Protein AF-A0A3M2J3Z8-F1 (afdb_monomer)

Radius of gyration: 23.25 Å; Cα contacts (8 Å, |Δi|>4): 148; chains: 1; bounding box: 52×41×68 Å

Nearest PDB structures (foldseek):
  6pyu-assembly1_B  TM=7.475E-01  e=5.416E+00  Homo sapiens
  7ubt-assembly1_A  TM=2.608E-01  e=1.513E+00  Homo sapiens
  7uc6-assembly1_A  TM=2.628E-01  e=2.667E+00  Homo sapiens
  7p3r-assembly1_D  TM=2.957E-01  e=8.686E+00  Vibrio cholerae O1 biovar El Tor str. N16961
  8i21-assembly1_A  TM=2.574E-01  e=8.686E+00  Saccharomyces cerevisiae S288C

Structure (mmCIF, N/CA/C/O backbone):
data_AF-A0A3M2J3Z8-F1
#
_entry.id   AF-A0A3M2J3Z8-F1
#
loop_
_atom_site.group_PDB
_atom_site.id
_atom_site.type_symbol
_atom_site.label_atom_id
_atom_site.label_alt_id
_atom_site.label_comp_id
_atom_site.label_asym_id
_atom_site.label_entity_id
_atom_site.label_seq_id
_atom_site.pdbx_PDB_ins_code
_atom_site.Cartn_x
_atom_site.Cartn_y
_atom_site.Cartn_z
_atom_site.occupancy
_atom_site.B_iso_or_equiv
_atom_site.auth_seq_id
_atom_site.auth_comp_id
_atom_site.auth_asym_id
_atom_site.auth_atom_id
_atom_site.pdbx_PDB_model_num
ATOM 1 N N . MET A 1 1 ? 23.440 8.192 -36.287 1.00 61.41 1 MET A N 1
ATOM 2 C CA . MET A 1 1 ? 22.754 9.450 -35.915 1.00 61.41 1 MET A CA 1
ATOM 3 C C . MET A 1 1 ? 21.309 9.279 -35.417 1.00 61.41 1 MET A C 1
ATOM 5 O O . MET A 1 1 ? 21.062 9.619 -34.271 1.00 61.41 1 MET A O 1
ATOM 9 N N . LYS A 1 2 ? 20.330 8.758 -36.190 1.00 82.19 2 LYS A N 1
ATOM 10 C CA . LYS A 1 2 ? 18.936 8.600 -35.682 1.00 82.19 2 LYS A CA 1
ATOM 11 C C . LYS A 1 2 ? 18.796 7.514 -34.598 1.00 82.19 2 LYS A C 1
ATOM 13 O O . LYS A 1 2 ? 18.102 7.736 -33.611 1.00 82.19 2 LYS A O 1
ATOM 18 N N . ALA A 1 3 ? 19.473 6.376 -34.774 1.00 81.38 3 ALA A N 1
ATOM 19 C CA . ALA A 1 3 ? 19.481 5.277 -33.802 1.00 81.38 3 ALA A CA 1
ATOM 20 C C . ALA A 1 3 ? 20.158 5.681 -32.482 1.00 81.38 3 ALA A C 1
ATOM 22 O O . ALA A 1 3 ? 19.573 5.506 -31.423 1.00 81.38 3 ALA A O 1
ATOM 23 N N . GLU A 1 4 ? 21.325 6.331 -32.552 1.00 84.25 4 GLU A N 1
ATOM 24 C CA . GLU A 1 4 ? 22.047 6.842 -31.374 1.00 84.25 4 GLU A CA 1
ATOM 25 C C . GLU A 1 4 ? 21.196 7.821 -30.561 1.00 84.25 4 GLU A C 1
ATOM 27 O O . GLU A 1 4 ? 21.055 7.650 -29.357 1.00 84.25 4 GLU A O 1
ATOM 32 N N . LYS A 1 5 ? 20.539 8.783 -31.224 1.00 90.12 5 LYS A N 1
ATOM 33 C CA . LYS A 1 5 ? 19.638 9.728 -30.551 1.00 90.12 5 LYS A CA 1
ATOM 34 C C . LYS A 1 5 ? 18.417 9.039 -29.929 1.00 90.12 5 LYS A C 1
ATOM 36 O O . LYS A 1 5 ? 17.931 9.457 -28.887 1.00 90.12 5 LYS A O 1
ATOM 41 N N . THR A 1 6 ? 17.907 7.986 -30.565 1.00 88.62 6 THR A N 1
ATOM 42 C CA . THR A 1 6 ? 16.786 7.201 -30.021 1.00 88.62 6 THR A CA 1
ATOM 43 C C . THR A 1 6 ? 17.230 6.402 -28.795 1.00 88.62 6 THR A C 1
ATOM 45 O O . THR A 1 6 ? 16.521 6.385 -27.795 1.00 88.62 6 THR A O 1
ATOM 48 N N . ALA A 1 7 ? 18.415 5.790 -28.844 1.00 86.94 7 ALA A N 1
ATOM 49 C CA . ALA A 1 7 ? 19.005 5.084 -27.712 1.00 86.94 7 ALA A CA 1
ATOM 50 C C . ALA A 1 7 ? 19.297 6.032 -26.537 1.00 86.94 7 ALA A C 1
ATOM 52 O O . ALA A 1 7 ? 19.037 5.675 -25.393 1.00 86.94 7 ALA A O 1
ATOM 53 N N . GLU A 1 8 ? 19.764 7.251 -26.814 1.00 90.12 8 GLU A N 1
ATOM 54 C CA . GLU A 1 8 ? 19.976 8.294 -25.806 1.00 90.12 8 GLU A CA 1
ATOM 55 C C . GLU A 1 8 ? 18.667 8.682 -25.100 1.00 90.12 8 GLU A C 1
ATOM 57 O O . GLU A 1 8 ? 18.607 8.646 -23.872 1.00 90.12 8 GLU A O 1
ATOM 62 N N . LEU A 1 9 ? 17.596 8.949 -25.858 1.00 92.31 9 LEU A N 1
ATOM 63 C CA . LEU A 1 9 ? 16.274 9.260 -25.296 1.00 92.31 9 LEU A CA 1
ATOM 64 C C . LEU A 1 9 ? 15.687 8.090 -24.493 1.00 92.31 9 LEU A C 1
ATOM 66 O O . LEU A 1 9 ? 15.102 8.297 -23.433 1.00 92.31 9 LEU A O 1
ATOM 70 N N . LEU A 1 10 ? 15.848 6.852 -24.974 1.00 90.25 10 LEU A N 1
ATOM 71 C CA . LEU A 1 10 ? 15.419 5.657 -24.242 1.00 90.25 10 LEU A CA 1
ATOM 72 C C . LEU A 1 10 ? 16.211 5.474 -22.943 1.00 90.25 10 LEU A C 1
ATOM 74 O O . LEU A 1 10 ? 15.637 5.059 -21.940 1.00 90.25 10 LEU A O 1
ATOM 78 N N . LEU A 1 11 ? 17.506 5.796 -22.942 1.00 90.69 11 LEU A N 1
ATOM 79 C CA . LEU A 1 11 ? 18.353 5.718 -21.755 1.00 90.69 11 LEU A CA 1
ATOM 80 C C . LEU A 1 11 ? 17.975 6.779 -20.716 1.00 90.69 11 LEU A C 1
ATOM 82 O O . LEU A 1 11 ? 17.968 6.490 -19.520 1.00 90.69 11 LEU A O 1
ATOM 86 N N . GLU A 1 12 ? 17.676 8.002 -21.149 1.00 92.31 12 GLU A N 1
ATOM 87 C CA . GLU A 1 12 ? 17.169 9.062 -20.274 1.00 92.31 12 GLU A CA 1
ATOM 88 C C . GLU A 1 12 ? 15.825 8.654 -19.658 1.00 92.31 12 GLU A C 1
ATOM 90 O O . GLU A 1 12 ? 15.677 8.631 -18.435 1.00 92.31 12 GLU A O 1
ATOM 95 N N . HIS A 1 13 ? 14.897 8.180 -20.490 1.00 92.31 13 HIS A N 1
ATOM 96 C CA . HIS A 1 13 ? 13.593 7.701 -20.042 1.00 92.31 13 HIS A CA 1
ATOM 97 C C . HIS A 1 13 ? 13.679 6.483 -19.107 1.00 92.31 13 HIS A C 1
ATOM 99 O O . HIS A 1 13 ? 12.919 6.384 -18.141 1.00 92.31 13 HIS A O 1
ATOM 105 N N . HIS A 1 14 ? 14.623 5.563 -19.345 1.00 91.44 14 HIS A N 1
ATOM 106 C CA . HIS A 1 14 ? 14.917 4.438 -18.445 1.00 91.44 14 HIS A CA 1
ATOM 107 C C . HIS A 1 14 ? 15.328 4.936 -17.058 1.00 91.44 14 HIS A C 1
ATOM 109 O O . HIS A 1 14 ? 14.742 4.513 -16.058 1.00 91.44 14 HIS A O 1
ATOM 115 N N . LYS A 1 15 ? 16.272 5.885 -16.991 1.00 91.31 15 LYS A N 1
ATOM 116 C CA . LYS A 1 15 ? 16.747 6.469 -15.727 1.00 91.31 15 LYS A CA 1
ATOM 117 C C . LYS A 1 15 ? 15.618 7.157 -14.965 1.00 91.31 15 LYS A C 1
ATOM 119 O O . LYS A 1 15 ? 15.472 6.919 -13.763 1.00 91.31 15 LYS A O 1
ATOM 124 N N . ASP A 1 16 ? 14.804 7.953 -15.649 1.00 93.88 16 ASP A N 1
ATOM 125 C CA . ASP A 1 16 ? 13.672 8.657 -15.040 1.00 93.88 16 ASP A CA 1
ATOM 126 C C . ASP A 1 16 ? 12.614 7.676 -14.524 1.00 93.88 16 ASP A C 1
ATOM 128 O O . ASP A 1 16 ? 12.154 7.768 -13.380 1.00 93.88 16 ASP A O 1
ATOM 132 N N . THR A 1 17 ? 12.287 6.665 -15.331 1.00 91.81 17 THR A N 1
ATOM 133 C CA . THR A 1 17 ? 11.356 5.596 -14.951 1.00 91.81 17 THR A CA 1
ATOM 134 C C . THR A 1 17 ? 11.871 4.835 -13.728 1.00 91.81 17 THR A C 1
ATOM 136 O O . THR A 1 17 ? 11.112 4.588 -12.786 1.00 91.81 17 THR A O 1
ATOM 139 N N . TYR A 1 18 ? 13.165 4.513 -13.684 1.00 90.62 18 TYR A N 1
ATOM 140 C CA . TYR A 1 18 ? 13.792 3.850 -12.543 1.00 90.62 18 TYR A CA 1
ATOM 141 C C . TYR A 1 18 ? 13.729 4.700 -11.267 1.00 90.62 18 TYR A C 1
ATOM 143 O O . TYR A 1 18 ? 13.368 4.196 -10.198 1.00 90.62 18 TYR A O 1
ATOM 151 N N . GLN A 1 19 ? 14.009 6.003 -11.354 1.00 92.75 19 GLN A N 1
ATOM 152 C CA . GLN A 1 19 ? 13.875 6.912 -10.211 1.00 92.75 19 GLN A CA 1
ATOM 153 C C . GLN A 1 19 ? 12.431 6.975 -9.700 1.00 92.75 19 GLN A C 1
ATOM 155 O O . GLN A 1 19 ? 12.200 6.948 -8.484 1.00 92.75 19 GLN A O 1
ATOM 160 N N . HIS A 1 20 ? 11.455 6.985 -10.609 1.00 92.44 20 HIS A N 1
ATOM 161 C CA . HIS A 1 20 ? 10.041 6.951 -10.257 1.00 92.44 20 HIS A CA 1
ATOM 162 C C . HIS A 1 20 ? 9.668 5.646 -9.532 1.00 92.44 20 HIS A C 1
ATOM 164 O O . HIS A 1 20 ? 9.012 5.680 -8.487 1.00 92.44 20 HIS A O 1
ATOM 170 N N . ILE A 1 21 ? 10.150 4.493 -10.010 1.00 91.25 21 ILE A N 1
ATOM 171 C CA . ILE A 1 21 ? 9.980 3.195 -9.334 1.00 91.25 21 ILE A CA 1
ATOM 172 C C . ILE A 1 21 ? 10.564 3.241 -7.922 1.00 91.25 21 ILE A C 1
ATOM 174 O O . ILE A 1 21 ? 9.885 2.871 -6.960 1.00 91.25 21 ILE A O 1
ATOM 178 N N . LEU A 1 22 ? 11.799 3.728 -7.779 1.00 92.06 22 LEU A N 1
ATOM 179 C CA . LEU A 1 22 ? 12.500 3.791 -6.500 1.00 92.06 22 LEU A CA 1
ATOM 180 C C . LEU A 1 22 ? 11.754 4.658 -5.479 1.00 92.06 22 LEU A C 1
ATOM 182 O O . LEU A 1 22 ? 11.676 4.300 -4.299 1.00 92.06 22 LEU A O 1
ATOM 186 N N . TYR A 1 23 ? 11.172 5.773 -5.925 1.00 93.56 23 TYR A N 1
ATOM 187 C CA . TYR A 1 23 ? 10.323 6.621 -5.096 1.00 93.56 23 TYR A CA 1
ATOM 188 C C . TYR A 1 23 ? 9.122 5.837 -4.548 1.00 93.56 23 TYR A C 1
ATOM 190 O O . TYR A 1 23 ? 8.972 5.714 -3.327 1.00 93.56 23 TYR A O 1
ATOM 198 N N . HIS A 1 24 ? 8.304 5.231 -5.418 1.00 92.19 24 HIS A N 1
ATOM 199 C CA . HIS A 1 24 ? 7.109 4.493 -4.981 1.00 92.19 24 HIS A CA 1
A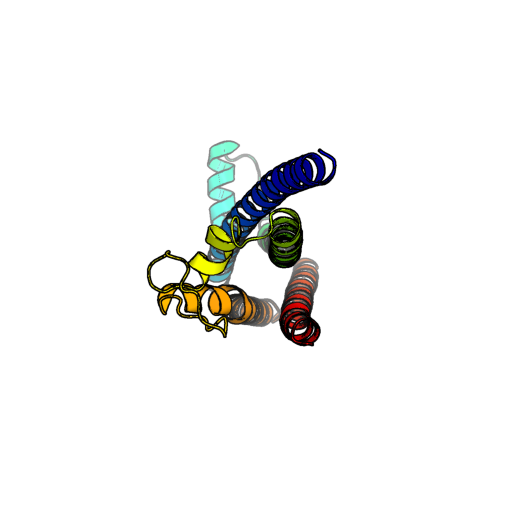TOM 200 C C . HIS A 1 24 ? 7.454 3.250 -4.160 1.00 92.19 24 HIS A C 1
ATOM 202 O O . HIS A 1 24 ? 6.723 2.917 -3.228 1.00 92.19 24 HIS A O 1
ATOM 208 N N . TRP A 1 25 ? 8.591 2.607 -4.431 1.00 91.38 25 TRP A N 1
ATOM 209 C CA . TRP A 1 25 ? 9.095 1.480 -3.648 1.00 91.38 25 TRP A CA 1
ATOM 210 C C . TRP A 1 25 ? 9.414 1.880 -2.201 1.00 91.38 25 TRP A C 1
ATOM 212 O O . TRP A 1 25 ? 8.978 1.212 -1.259 1.00 91.38 25 TRP A O 1
ATOM 222 N N . ARG A 1 26 ? 10.103 3.013 -1.992 1.00 94.12 26 ARG A N 1
ATOM 223 C CA . ARG A 1 26 ? 10.387 3.536 -0.643 1.00 94.12 26 ARG A CA 1
ATOM 224 C C . ARG A 1 26 ? 9.105 3.912 0.095 1.00 94.12 26 ARG A C 1
ATOM 226 O O . ARG A 1 26 ? 8.974 3.589 1.276 1.00 94.12 26 ARG A O 1
ATOM 233 N N . LEU A 1 27 ? 8.158 4.567 -0.583 1.00 94.19 27 LEU A N 1
ATOM 234 C CA . LEU A 1 27 ? 6.869 4.923 0.017 1.00 94.19 27 LEU A CA 1
ATOM 235 C C . LEU A 1 27 ? 6.071 3.680 0.411 1.00 94.19 27 LEU A C 1
ATOM 237 O O . LEU A 1 27 ? 5.583 3.614 1.535 1.00 94.19 27 LEU A O 1
ATOM 241 N N . ARG A 1 28 ? 5.993 2.672 -0.464 1.00 94.19 28 ARG A N 1
ATOM 242 C CA . ARG A 1 28 ? 5.344 1.389 -0.170 1.00 94.19 28 ARG A CA 1
ATOM 243 C C . ARG A 1 28 ? 5.922 0.745 1.091 1.00 94.19 28 ARG A C 1
ATOM 245 O O . ARG A 1 28 ? 5.161 0.304 1.944 1.00 94.19 28 ARG A O 1
ATOM 252 N N . ASN A 1 29 ? 7.248 0.715 1.232 1.00 93.62 29 ASN A N 1
ATOM 253 C CA . ASN A 1 29 ? 7.896 0.117 2.403 1.00 93.62 29 ASN A CA 1
ATOM 254 C C . ASN A 1 29 ? 7.613 0.912 3.690 1.00 93.62 29 ASN A C 1
ATOM 256 O O . ASN A 1 29 ? 7.371 0.315 4.735 1.00 93.62 29 ASN A O 1
ATOM 260 N N . ARG A 1 30 ? 7.587 2.249 3.621 1.00 95.81 30 ARG A N 1
ATOM 261 C CA . ARG A 1 30 ? 7.183 3.091 4.762 1.00 95.81 30 ARG A CA 1
ATOM 262 C C . ARG A 1 30 ? 5.731 2.833 5.157 1.00 95.81 30 ARG A C 1
ATOM 264 O O . ARG A 1 30 ? 5.459 2.620 6.332 1.00 95.81 30 ARG A O 1
ATOM 271 N N . LEU A 1 31 ? 4.822 2.798 4.182 1.00 96.06 31 LEU A N 1
ATOM 272 C CA . LEU A 1 31 ? 3.405 2.501 4.405 1.00 96.06 31 LEU A CA 1
ATOM 273 C C . LEU A 1 31 ? 3.213 1.118 5.031 1.00 96.06 31 LEU A C 1
ATOM 275 O O . LEU A 1 31 ? 2.453 0.994 5.982 1.00 96.06 31 LEU A O 1
ATOM 279 N N . PHE A 1 32 ? 3.943 0.105 4.561 1.00 95.31 32 PHE A N 1
ATOM 280 C CA . PHE A 1 32 ? 3.924 -1.234 5.149 1.00 95.31 32 PHE A CA 1
ATOM 281 C C . PHE A 1 32 ? 4.274 -1.211 6.640 1.00 95.31 32 PHE A C 1
ATOM 283 O O . PHE A 1 32 ? 3.527 -1.746 7.454 1.00 95.31 32 PHE A O 1
ATOM 290 N N . VAL A 1 33 ? 5.372 -0.545 7.012 1.00 96.62 33 VAL A N 1
ATOM 291 C CA . VAL A 1 33 ? 5.783 -0.422 8.419 1.00 96.62 33 VAL A CA 1
ATOM 292 C C . VAL A 1 33 ? 4.732 0.329 9.238 1.00 96.62 33 VAL A C 1
ATOM 294 O O . VAL A 1 33 ? 4.399 -0.106 10.337 1.00 96.62 33 VAL A O 1
ATOM 297 N N . LEU A 1 34 ? 4.163 1.413 8.702 1.00 97.50 34 LEU A N 1
ATOM 298 C CA . LEU A 1 34 ? 3.096 2.160 9.372 1.00 97.50 34 LEU A CA 1
ATOM 299 C C . LEU A 1 34 ? 1.843 1.305 9.593 1.00 97.50 34 LEU A C 1
ATOM 301 O O . LEU A 1 34 ? 1.274 1.347 10.681 1.00 97.50 34 LEU A O 1
ATOM 305 N N . VAL A 1 35 ? 1.444 0.496 8.606 1.00 97.25 35 VAL A N 1
ATOM 306 C CA . VAL A 1 35 ? 0.320 -0.440 8.750 1.00 97.25 35 VAL A CA 1
ATOM 307 C C . VAL A 1 35 ? 0.619 -1.479 9.824 1.00 97.25 35 VAL A C 1
ATOM 309 O O . VAL A 1 35 ? -0.240 -1.728 10.661 1.00 97.25 35 VAL A O 1
ATOM 312 N N . LEU A 1 36 ? 1.826 -2.052 9.859 1.00 96.19 36 LEU A N 1
ATOM 313 C CA . LEU A 1 36 ? 2.204 -3.016 10.898 1.00 96.19 36 LEU A CA 1
ATOM 314 C C . LEU A 1 36 ? 2.161 -2.411 12.302 1.00 96.19 36 LEU A C 1
ATOM 316 O O . LEU A 1 36 ? 1.620 -3.034 13.213 1.00 96.19 36 LEU A O 1
ATOM 320 N N . ILE A 1 37 ? 2.701 -1.203 12.477 1.00 96.75 37 ILE A N 1
ATOM 321 C CA . ILE A 1 37 ? 2.660 -0.493 13.761 1.00 96.75 37 ILE A CA 1
ATOM 322 C C . ILE A 1 37 ? 1.207 -0.246 14.168 1.00 96.75 37 ILE A C 1
ATOM 324 O O . ILE A 1 37 ? 0.829 -0.557 15.295 1.00 96.75 37 ILE A O 1
ATOM 328 N N . LEU A 1 38 ? 0.377 0.262 13.256 1.00 96.19 38 LEU A N 1
ATOM 329 C CA . LEU A 1 38 ? -1.025 0.545 13.548 1.00 96.19 38 LEU A CA 1
ATOM 330 C C . LEU A 1 38 ? -1.809 -0.729 13.883 1.00 96.19 38 LEU A C 1
ATOM 332 O O . LEU A 1 38 ? -2.560 -0.739 14.853 1.00 96.19 38 LEU A O 1
ATOM 336 N N . LEU A 1 39 ? -1.591 -1.820 13.146 1.00 95.25 39 LEU A N 1
ATOM 337 C CA . LEU A 1 39 ? -2.187 -3.122 13.444 1.00 95.25 39 LEU A CA 1
ATOM 338 C C . LEU A 1 39 ? -1.756 -3.650 14.809 1.00 95.25 39 LEU A C 1
ATOM 340 O O . LEU A 1 39 ? -2.592 -4.182 15.536 1.00 95.25 39 LEU A O 1
ATOM 344 N N . ALA A 1 40 ? -0.482 -3.499 15.178 1.00 94.44 40 ALA A N 1
ATOM 345 C CA . ALA A 1 40 ? 0.002 -3.892 16.495 1.00 94.44 40 ALA A CA 1
ATOM 346 C C . ALA A 1 40 ? -0.694 -3.086 17.602 1.00 94.44 40 ALA A C 1
ATOM 348 O O . ALA A 1 40 ? -1.186 -3.674 18.561 1.00 94.44 40 ALA A O 1
ATOM 349 N N . LEU A 1 41 ? -0.817 -1.764 17.436 1.00 93.69 41 LEU A N 1
ATOM 350 C CA . LEU A 1 41 ? -1.525 -0.896 18.383 1.00 93.69 41 LEU A CA 1
ATOM 351 C C . LEU A 1 41 ? -3.012 -1.263 18.498 1.00 93.69 41 LEU A C 1
ATOM 353 O O . LEU A 1 41 ? -3.523 -1.420 19.603 1.00 93.69 41 LEU A O 1
ATOM 357 N N . MET A 1 42 ? -3.693 -1.468 17.369 1.00 92.00 42 MET A N 1
ATOM 358 C CA . MET A 1 42 ? -5.097 -1.895 17.336 1.00 92.00 42 MET A CA 1
ATOM 359 C C . MET A 1 42 ? -5.296 -3.292 17.936 1.00 92.00 42 MET A C 1
ATOM 361 O O . MET A 1 42 ? -6.327 -3.555 18.554 1.00 92.00 42 MET A O 1
ATOM 365 N N . SER A 1 43 ? -4.322 -4.189 17.773 1.00 91.62 43 SER A N 1
ATOM 366 C CA . SER A 1 43 ? -4.343 -5.520 18.386 1.00 91.62 43 SER A CA 1
ATOM 367 C C . SER A 1 43 ? -4.183 -5.427 19.902 1.00 91.62 43 SER A C 1
ATOM 369 O O . SER A 1 43 ? -4.953 -6.055 20.620 1.00 91.62 43 SER A O 1
ATOM 371 N N . LEU A 1 44 ? -3.247 -4.610 20.398 1.00 91.44 44 LEU A N 1
ATOM 372 C CA . LEU A 1 44 ? -3.074 -4.364 21.835 1.00 91.44 44 LEU A CA 1
ATOM 373 C C . LEU A 1 44 ? -4.349 -3.807 22.471 1.00 91.44 44 LEU A C 1
ATOM 375 O O . LEU A 1 44 ? -4.783 -4.321 23.496 1.00 91.44 44 LEU A O 1
ATOM 379 N N . ASP A 1 45 ? -4.987 -2.836 21.822 1.00 88.56 45 ASP A N 1
ATOM 380 C CA . ASP A 1 45 ? -6.254 -2.246 22.272 1.00 88.56 45 ASP A CA 1
ATOM 381 C C . ASP A 1 45 ? -7.406 -3.261 22.321 1.00 88.56 45 ASP A C 1
ATOM 383 O O . ASP A 1 45 ? -8.284 -3.186 23.173 1.00 88.56 45 ASP A O 1
ATOM 387 N N . THR A 1 46 ? -7.361 -4.282 21.459 1.00 87.56 46 THR A N 1
ATOM 388 C CA . THR A 1 46 ? -8.348 -5.374 21.458 1.00 87.56 46 THR A CA 1
ATOM 389 C C . THR A 1 46 ? -8.219 -6.274 22.696 1.00 87.56 46 THR A C 1
ATOM 391 O O . THR A 1 46 ? -9.215 -6.830 23.153 1.00 87.56 46 THR A O 1
ATOM 394 N N . TYR A 1 47 ? -7.010 -6.437 23.246 1.00 86.94 47 TYR A N 1
ATOM 395 C CA . TYR A 1 47 ? -6.761 -7.254 24.446 1.00 86.94 47 TYR A CA 1
ATOM 396 C C . TYR A 1 47 ? -6.724 -6.441 25.743 1.00 86.94 47 TYR A C 1
ATOM 398 O O . TYR A 1 47 ? -6.991 -6.983 26.812 1.00 86.94 47 TYR A O 1
ATOM 406 N N . SER A 1 48 ? -6.398 -5.157 25.649 1.00 86.62 48 SER A N 1
ATOM 407 C CA . SER A 1 48 ? -6.392 -4.200 26.747 1.00 86.62 48 SER A CA 1
ATOM 408 C C . SER A 1 48 ? -7.241 -2.998 26.337 1.00 86.62 48 SER A C 1
ATOM 410 O O . SER A 1 48 ? -6.682 -2.011 25.844 1.00 86.62 48 SER A O 1
ATOM 412 N N . PRO A 1 49 ? -8.570 -3.068 26.541 1.00 79.06 49 PRO A N 1
ATOM 413 C CA . PRO A 1 49 ? -9.450 -1.924 26.337 1.00 79.06 49 PRO A CA 1
ATOM 414 C C . PRO A 1 49 ? -8.903 -0.714 27.102 1.00 79.06 49 PRO A C 1
ATOM 416 O O . PRO A 1 49 ? -8.363 -0.882 28.195 1.00 79.06 49 PRO A O 1
ATOM 419 N N . GLU A 1 50 ? -9.015 0.483 26.528 1.00 81.31 50 GLU A N 1
ATOM 420 C CA . GLU A 1 50 ? -8.417 1.744 27.013 1.00 81.31 50 GLU A CA 1
ATOM 421 C C . GLU A 1 50 ? -6.933 1.967 26.682 1.00 81.31 50 GLU A C 1
ATOM 423 O O . GLU A 1 50 ? -6.388 3.017 27.028 1.00 81.31 50 GLU A O 1
ATOM 428 N N . PHE A 1 51 ? -6.256 1.059 25.968 1.00 84.44 51 PHE A N 1
ATOM 429 C CA . PHE A 1 51 ? -4.859 1.290 25.585 1.00 84.44 51 PHE A CA 1
ATOM 430 C C . PHE A 1 51 ? -4.710 2.475 24.617 1.00 84.44 51 PHE A C 1
ATOM 432 O O . PHE A 1 51 ? -3.928 3.392 24.883 1.00 84.44 51 PHE A O 1
ATOM 439 N N . LEU A 1 52 ? -5.457 2.491 23.506 1.00 83.56 52 LEU A N 1
ATOM 440 C CA . LEU A 1 52 ? -5.419 3.600 22.546 1.00 83.56 52 LEU A CA 1
ATOM 441 C C . LEU A 1 52 ? -5.970 4.906 23.145 1.00 83.56 52 LEU A C 1
ATOM 443 O O . LEU A 1 52 ? -5.274 5.923 23.043 1.00 83.56 52 LEU A O 1
ATOM 447 N N . PRO A 1 53 ? -7.148 4.905 23.806 1.00 83.69 53 PRO A N 1
ATOM 448 C CA . PRO A 1 53 ? -7.625 6.037 24.596 1.00 83.69 53 PRO A CA 1
ATOM 449 C C . PRO A 1 53 ? -6.585 6.589 25.575 1.00 83.69 53 PRO A C 1
ATOM 451 O O . PRO A 1 53 ? -6.286 7.783 25.556 1.00 83.69 53 PRO A O 1
ATOM 454 N N . GLY A 1 54 ? -5.972 5.725 26.386 1.00 82.88 54 GLY A N 1
ATOM 455 C CA . GLY A 1 54 ? -4.988 6.108 27.395 1.00 82.88 54 GLY A CA 1
ATOM 456 C C . GLY A 1 54 ? -3.712 6.694 26.795 1.00 82.88 54 GLY A C 1
ATOM 457 O O . GLY A 1 54 ? -3.197 7.694 27.300 1.00 82.88 54 GLY A O 1
ATOM 458 N N . LEU A 1 55 ? -3.221 6.131 25.688 1.00 83.62 55 LEU A N 1
ATOM 459 C CA . LEU A 1 55 ? -2.038 6.636 24.987 1.00 83.62 55 LEU A CA 1
ATOM 460 C C . LEU A 1 55 ? -2.300 8.011 24.362 1.00 83.62 55 LEU A C 1
ATOM 462 O O . LEU A 1 55 ? -1.468 8.915 24.482 1.00 83.62 55 LEU A O 1
ATOM 466 N N . ALA A 1 56 ? -3.471 8.196 23.752 1.00 83.25 56 ALA A N 1
ATOM 467 C CA . ALA A 1 56 ? -3.895 9.490 23.237 1.00 83.25 56 ALA A CA 1
ATOM 468 C C . ALA A 1 56 ? -4.060 10.517 24.365 1.00 83.25 56 ALA A C 1
ATOM 470 O O . ALA A 1 56 ? -3.589 11.646 24.232 1.00 83.25 56 ALA A O 1
ATOM 471 N N . ASN A 1 57 ? -4.650 10.123 25.496 1.00 82.69 57 ASN A N 1
ATOM 472 C CA . ASN A 1 57 ? -4.841 11.011 26.636 1.00 82.69 57 ASN A CA 1
ATOM 473 C C . ASN A 1 57 ? -3.50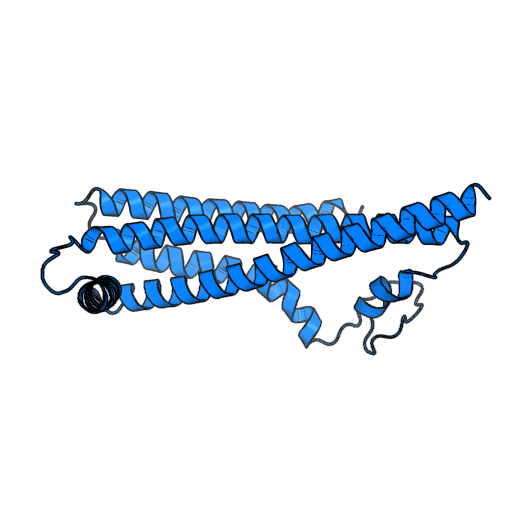0 11.467 27.232 1.00 82.69 57 ASN A C 1
ATOM 475 O O . ASN A 1 57 ? -3.277 12.656 27.456 1.00 82.69 57 ASN A O 1
ATOM 479 N N . ALA A 1 58 ? -2.555 10.538 27.404 1.00 84.50 58 ALA A N 1
ATOM 480 C CA . ALA A 1 58 ? -1.206 10.847 27.870 1.00 84.50 58 ALA A CA 1
ATOM 481 C C . ALA A 1 58 ? -0.461 11.804 26.923 1.00 84.50 58 ALA A C 1
ATOM 483 O O . ALA A 1 58 ? 0.284 12.672 27.383 1.00 84.50 58 ALA A O 1
ATOM 484 N N . TYR A 1 59 ? -0.657 11.665 25.610 1.00 84.94 59 TYR A N 1
ATOM 485 C CA . TYR A 1 59 ? -0.074 12.570 24.622 1.00 84.94 59 TYR A CA 1
ATOM 486 C C . TYR A 1 59 ? -0.710 13.966 24.682 1.00 84.94 59 TYR A C 1
ATOM 488 O O . TYR A 1 59 ? 0.002 14.960 24.806 1.00 84.94 59 TYR A O 1
ATOM 496 N N . ILE A 1 60 ? -2.044 14.046 24.677 1.00 82.69 60 ILE A N 1
ATOM 497 C CA . ILE A 1 60 ? -2.789 15.311 24.721 1.00 82.69 60 ILE A CA 1
ATOM 498 C C . ILE A 1 60 ? -2.476 16.086 25.999 1.00 82.69 60 ILE A C 1
ATOM 500 O O . ILE A 1 60 ? -2.168 17.272 25.920 1.00 82.69 60 ILE A O 1
ATOM 504 N N . HIS A 1 61 ? -2.472 15.434 27.163 1.00 83.44 61 HIS A N 1
ATOM 505 C CA . HIS A 1 61 ? -2.132 16.095 28.423 1.00 83.44 61 HIS A CA 1
ATOM 506 C C . HIS A 1 61 ? -0.708 16.659 28.434 1.00 83.44 61 HIS A C 1
ATOM 508 O O . HIS A 1 61 ? -0.488 17.738 28.983 1.00 83.44 61 HIS A O 1
ATOM 514 N N . ARG A 1 62 ? 0.252 15.984 27.787 1.00 85.00 62 ARG A N 1
ATOM 515 C CA . ARG A 1 62 ? 1.618 16.511 27.631 1.00 85.00 62 ARG A CA 1
ATOM 516 C C . ARG A 1 62 ? 1.683 17.736 26.721 1.00 85.00 62 ARG A C 1
ATOM 518 O O . ARG A 1 62 ? 2.538 18.587 26.941 1.00 85.00 62 ARG A O 1
ATOM 525 N N . THR A 1 63 ? 0.828 17.821 25.704 1.00 84.50 63 THR A N 1
ATOM 526 C CA . THR A 1 63 ? 0.883 18.892 24.696 1.00 84.50 63 THR A CA 1
ATOM 527 C C . THR A 1 63 ? -0.008 20.090 25.031 1.00 84.50 63 THR A C 1
ATOM 529 O O . THR A 1 63 ? 0.390 21.224 24.788 1.00 84.50 63 THR A O 1
ATOM 532 N N . LEU A 1 64 ? -1.206 19.855 25.570 1.00 79.44 64 LEU A N 1
ATOM 533 C CA . LEU A 1 64 ? -2.271 20.853 25.742 1.00 79.44 64 LEU A CA 1
ATOM 534 C C . LEU A 1 64 ? -2.688 21.064 27.212 1.00 79.44 64 LEU A C 1
ATOM 536 O O . LEU A 1 64 ? -3.493 21.947 27.498 1.00 79.44 64 LEU A O 1
ATOM 540 N N . GLY A 1 65 ? -2.143 20.287 28.155 1.00 72.94 65 GLY A N 1
ATOM 541 C CA . GLY A 1 65 ? -2.499 20.357 29.576 1.00 72.94 65 GLY A CA 1
ATOM 542 C C . GLY A 1 65 ? -3.829 19.669 29.928 1.00 72.94 65 GLY A C 1
ATOM 543 O O . GLY A 1 65 ? -4.477 19.030 29.100 1.00 72.94 65 GLY A O 1
ATOM 544 N N . ASN A 1 66 ? -4.248 19.768 31.193 1.00 69.88 66 ASN A N 1
ATOM 545 C CA . ASN A 1 66 ? -5.393 19.021 31.750 1.00 69.88 66 ASN A CA 1
ATOM 546 C C . ASN A 1 66 ? -6.784 19.591 31.398 1.00 69.88 66 ASN A C 1
ATOM 548 O O . ASN A 1 66 ? -7.771 19.218 32.025 1.00 69.88 66 ASN A O 1
ATOM 552 N N . GLN A 1 67 ? -6.885 20.511 30.437 1.00 65.00 67 GLN A N 1
ATOM 553 C CA . GLN A 1 67 ? -8.118 21.275 30.197 1.00 65.00 67 GLN A CA 1
ATOM 554 C C . GLN A 1 67 ? -9.039 20.692 29.114 1.00 65.00 67 GLN A C 1
ATOM 556 O O . GLN A 1 67 ? -10.149 21.188 28.945 1.00 65.00 67 GLN A O 1
ATOM 561 N N . VAL A 1 68 ? -8.624 19.644 28.394 1.00 64.25 68 VAL A N 1
ATOM 562 C CA . VAL A 1 68 ? -9.423 19.061 27.305 1.00 64.25 68 VAL A CA 1
ATOM 563 C C . VAL A 1 68 ? -9.995 17.709 27.734 1.00 64.25 68 VAL A C 1
ATOM 565 O O . VAL A 1 68 ? -9.257 16.738 27.873 1.00 64.25 68 VAL A O 1
ATOM 568 N N . GLN A 1 69 ? -11.315 17.638 27.918 1.00 60.19 69 GLN A N 1
ATOM 569 C CA . GLN A 1 69 ? -12.043 16.370 28.014 1.00 60.19 69 GLN A CA 1
ATOM 570 C C . GLN A 1 69 ? -12.412 15.920 26.598 1.00 60.19 69 GLN A C 1
ATOM 572 O O . GLN A 1 69 ? -13.349 16.443 26.000 1.00 60.19 69 GLN A O 1
ATOM 577 N N . VAL A 1 70 ? -11.636 14.993 26.036 1.00 64.88 70 VAL A N 1
ATOM 578 C CA . VAL A 1 70 ? -11.952 14.357 24.748 1.00 64.88 70 VAL A CA 1
ATOM 579 C C . VAL A 1 70 ? -12.728 13.071 25.021 1.00 64.88 70 VAL A C 1
ATOM 581 O O . VAL A 1 70 ? -12.361 12.314 25.914 1.00 64.88 70 VAL A O 1
ATOM 584 N N . ASP A 1 71 ? -13.790 12.806 24.262 1.00 67.81 71 ASP A N 1
ATOM 585 C CA . ASP A 1 71 ? -14.419 11.483 24.248 1.00 67.81 71 ASP A CA 1
ATOM 586 C C . ASP A 1 71 ? -13.552 10.534 23.408 1.00 67.81 71 ASP A C 1
ATOM 588 O O . ASP A 1 71 ? -13.530 10.584 22.174 1.00 67.81 71 ASP A O 1
ATOM 592 N N . PHE A 1 72 ? -12.787 9.686 24.093 1.00 69.81 72 PHE A N 1
ATOM 593 C CA . PHE A 1 72 ? -11.829 8.783 23.463 1.00 69.81 72 PHE A CA 1
ATOM 594 C C . PHE A 1 72 ? -12.496 7.576 22.773 1.00 69.81 72 PHE A C 1
ATOM 596 O O . PHE A 1 72 ? -11.806 6.827 22.079 1.00 69.81 72 PHE A O 1
ATOM 603 N N . SER A 1 73 ? -13.825 7.416 22.860 1.00 68.62 73 SER A N 1
ATOM 604 C CA . SER A 1 73 ? -14.558 6.367 22.129 1.0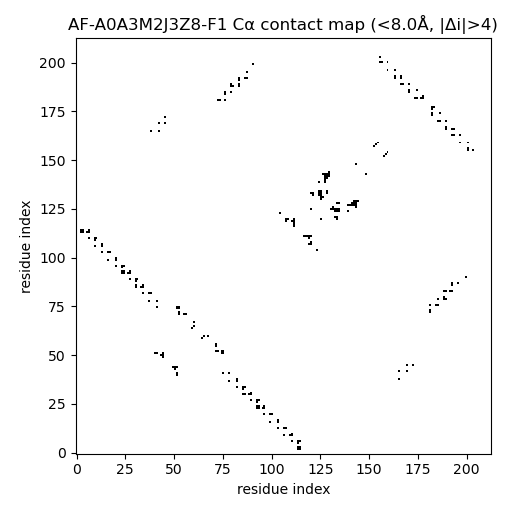0 68.62 73 SER A CA 1
ATOM 605 C C . SER A 1 73 ? -14.435 6.500 20.603 1.00 68.62 73 SER A C 1
ATOM 607 O O . SER A 1 73 ? -14.459 5.507 19.874 1.00 68.62 73 SER A O 1
ATOM 609 N N . VAL A 1 74 ? -14.197 7.717 20.105 1.00 82.38 74 VAL A N 1
ATOM 610 C CA . VAL A 1 74 ? -14.014 8.012 18.675 1.00 82.38 74 VAL A CA 1
ATOM 611 C C . VAL A 1 74 ? -12.624 7.600 18.169 1.00 82.38 74 VAL A C 1
ATOM 613 O O . VAL A 1 74 ? -12.438 7.372 16.974 1.00 82.38 74 VAL A O 1
ATOM 616 N N . ILE A 1 75 ? -11.630 7.447 19.046 1.00 85.88 75 ILE A N 1
ATOM 617 C CA . ILE A 1 75 ? -10.237 7.194 18.634 1.00 85.88 75 ILE A CA 1
ATOM 618 C C . ILE A 1 75 ? -10.060 5.806 18.035 1.00 85.88 75 ILE A C 1
ATOM 620 O O . ILE A 1 75 ? -9.329 5.665 17.055 1.00 85.88 75 ILE A O 1
ATOM 624 N N . GLY A 1 76 ? -10.779 4.804 18.545 1.00 87.62 76 GLY A N 1
ATOM 625 C CA . GLY A 1 76 ? -10.830 3.488 17.907 1.00 87.62 76 GLY A CA 1
ATOM 626 C C . GLY A 1 76 ? -11.359 3.578 16.471 1.00 87.62 76 GLY A C 1
ATOM 627 O O . GLY A 1 76 ? -10.771 3.008 15.553 1.00 87.62 76 GLY A O 1
ATOM 628 N N . SER A 1 77 ? -12.399 4.391 16.249 1.00 90.81 77 SER A N 1
ATOM 629 C CA . SER A 1 77 ? -12.953 4.638 14.907 1.00 90.81 77 SER A CA 1
ATOM 630 C C . SER A 1 77 ? -11.965 5.379 14.000 1.00 90.81 77 SER A C 1
ATOM 632 O O . SER A 1 77 ? -11.798 5.035 12.829 1.00 90.81 77 SER A O 1
ATOM 634 N N . LEU A 1 78 ? -11.233 6.359 14.534 1.00 92.00 78 LEU A N 1
ATOM 635 C CA . LEU A 1 78 ? -10.171 7.044 13.793 1.00 92.00 78 LEU A CA 1
ATOM 636 C C . LEU A 1 78 ? -9.028 6.096 13.415 1.00 92.00 78 LEU A C 1
ATOM 638 O O . LEU A 1 78 ? -8.487 6.216 12.316 1.00 92.00 78 LEU A O 1
ATOM 642 N N . ALA A 1 79 ? -8.684 5.133 14.275 1.00 93.19 79 ALA A N 1
ATOM 643 C CA . ALA A 1 79 ? -7.693 4.108 13.961 1.00 93.19 79 ALA A CA 1
ATOM 644 C C . ALA A 1 79 ? -8.158 3.208 12.805 1.00 93.19 79 ALA A C 1
ATOM 646 O O . ALA A 1 79 ? -7.375 2.952 11.890 1.00 93.19 79 ALA A O 1
ATOM 647 N N . TRP A 1 80 ? -9.435 2.807 12.782 1.00 95.31 80 TRP A N 1
ATOM 648 C CA . TRP A 1 80 ? -10.039 2.089 11.653 1.00 95.31 80 TRP A CA 1
ATOM 649 C C . TRP A 1 80 ? -9.964 2.885 10.347 1.00 95.31 80 TRP A C 1
ATOM 651 O O . TRP A 1 80 ? -9.520 2.360 9.323 1.00 95.31 80 TRP A O 1
ATOM 661 N N . PHE A 1 81 ? -10.339 4.164 10.381 1.00 96.44 81 PHE A N 1
ATOM 662 C CA . PHE A 1 81 ? -10.262 5.041 9.213 1.00 96.44 81 PHE A CA 1
ATOM 663 C C . PHE A 1 81 ? -8.820 5.228 8.717 1.00 96.44 81 PHE A C 1
ATOM 665 O O . PHE A 1 81 ? -8.542 5.133 7.517 1.00 96.44 81 PHE A O 1
ATOM 672 N N . LEU A 1 82 ? -7.878 5.450 9.638 1.00 97.31 82 LEU A N 1
ATOM 673 C CA . LEU A 1 82 ? -6.459 5.570 9.318 1.00 97.31 82 LEU A CA 1
ATOM 674 C C . LEU A 1 82 ? -5.923 4.275 8.697 1.00 97.31 82 LEU A C 1
ATOM 676 O O . LEU A 1 82 ? -5.198 4.334 7.703 1.00 97.31 82 LEU A O 1
ATOM 680 N N . LEU A 1 83 ? -6.316 3.115 9.230 1.00 97.75 83 LEU A N 1
ATOM 681 C CA . LEU A 1 83 ? -5.922 1.814 8.700 1.00 97.75 83 LEU A CA 1
ATOM 682 C C . LEU A 1 83 ? -6.413 1.628 7.261 1.00 97.75 83 LEU A C 1
ATOM 684 O O . LEU A 1 83 ? -5.602 1.294 6.398 1.00 97.75 83 LEU A O 1
ATOM 688 N N . VAL A 1 84 ? -7.689 1.915 6.974 1.00 98.06 84 VAL A N 1
ATOM 689 C CA . VAL A 1 84 ? -8.241 1.890 5.604 1.00 98.06 84 VAL A CA 1
ATOM 690 C C . VAL A 1 84 ? -7.404 2.760 4.667 1.00 98.06 84 VAL A C 1
ATOM 692 O O . VAL A 1 84 ? -6.958 2.294 3.618 1.00 98.06 84 VAL A O 1
ATOM 695 N N . SER A 1 85 ? -7.149 4.014 5.053 1.00 98.12 85 SER A N 1
ATOM 696 C CA . SER A 1 85 ? -6.396 4.966 4.230 1.00 98.12 85 SER A CA 1
ATOM 697 C C . SER A 1 85 ? -4.981 4.471 3.923 1.00 98.12 85 SER A C 1
ATOM 699 O O . SER A 1 85 ? -4.541 4.504 2.769 1.00 98.12 85 SER A O 1
ATOM 701 N N . LEU A 1 86 ? -4.269 3.960 4.932 1.00 98.12 86 LEU A N 1
ATOM 702 C CA . LEU A 1 86 ? -2.915 3.440 4.756 1.00 98.12 86 LEU A CA 1
ATOM 703 C C . LEU A 1 86 ? -2.890 2.162 3.910 1.00 98.12 86 LEU A C 1
ATOM 705 O O . LEU A 1 86 ? -1.999 2.014 3.075 1.00 98.12 86 LEU A O 1
ATOM 709 N N . VAL A 1 87 ? -3.863 1.262 4.082 1.00 98.00 87 VAL A N 1
ATOM 710 C CA . VAL A 1 87 ? -3.982 0.018 3.304 1.00 98.00 87 VAL A CA 1
ATOM 711 C C . VAL A 1 87 ? -4.247 0.319 1.828 1.00 98.00 87 VAL A C 1
ATOM 713 O O . VAL A 1 87 ? -3.557 -0.222 0.962 1.00 98.00 87 VAL A O 1
ATOM 716 N N . ILE A 1 88 ? -5.181 1.226 1.524 1.00 97.31 88 ILE A N 1
ATOM 717 C CA . ILE A 1 88 ? -5.470 1.637 0.141 1.00 97.31 88 ILE A CA 1
ATOM 718 C C . ILE A 1 88 ? -4.217 2.236 -0.503 1.00 97.31 88 ILE A C 1
ATOM 720 O O . ILE A 1 88 ? -3.825 1.820 -1.596 1.00 97.31 88 ILE A O 1
ATOM 724 N N . GLN A 1 89 ? -3.543 3.163 0.183 1.00 97.12 89 GLN A N 1
ATOM 725 C CA . GLN A 1 89 ? -2.304 3.758 -0.319 1.00 97.12 89 GLN A CA 1
ATOM 726 C C . GLN A 1 89 ? -1.206 2.705 -0.514 1.00 97.12 89 GLN A C 1
ATOM 728 O O . GLN A 1 89 ? -0.511 2.718 -1.530 1.00 97.12 89 GLN A O 1
ATOM 733 N N . TYR A 1 90 ? -1.058 1.761 0.418 1.00 96.38 90 TYR A N 1
ATOM 734 C CA . TYR A 1 90 ? -0.090 0.673 0.309 1.00 96.38 90 TYR A CA 1
ATOM 735 C C . TYR A 1 90 ? -0.330 -0.176 -0.948 1.00 96.38 90 TYR A C 1
ATOM 737 O O . TYR A 1 90 ? 0.616 -0.432 -1.703 1.00 96.38 90 TYR A O 1
ATOM 745 N N . TYR A 1 91 ? -1.577 -0.570 -1.223 1.00 95.56 91 TYR A N 1
ATOM 746 C CA . TYR A 1 91 ? -1.902 -1.353 -2.417 1.00 95.56 91 TYR A CA 1
ATOM 747 C C . TYR A 1 91 ? -1.744 -0.551 -3.706 1.00 95.56 91 TYR A C 1
ATOM 749 O O . TYR A 1 91 ? -1.152 -1.063 -4.654 1.00 95.56 91 TYR A O 1
ATOM 757 N N . GLN A 1 92 ? -2.161 0.719 -3.736 1.00 94.75 92 GLN A N 1
ATOM 758 C CA . GLN A 1 92 ? -1.937 1.595 -4.890 1.00 94.75 92 GLN A CA 1
ATOM 759 C C . GLN A 1 92 ? -0.448 1.693 -5.244 1.00 94.75 92 GLN A C 1
ATOM 761 O O . GLN A 1 92 ? -0.077 1.523 -6.405 1.00 94.75 92 GLN A O 1
ATOM 766 N N . ARG A 1 93 ? 0.426 1.905 -4.249 1.00 94.50 93 ARG A N 1
ATOM 767 C CA . ARG A 1 93 ? 1.881 1.953 -4.469 1.00 94.50 93 ARG A CA 1
ATOM 768 C C . ARG A 1 93 ? 2.442 0.595 -4.884 1.00 94.50 93 ARG A C 1
ATOM 770 O O . ARG A 1 93 ? 3.312 0.551 -5.747 1.00 94.50 93 ARG A O 1
ATOM 777 N N . SER A 1 94 ? 1.938 -0.502 -4.322 1.00 92.19 94 SER A N 1
ATOM 778 C CA . SER A 1 94 ? 2.363 -1.859 -4.692 1.00 92.19 94 SER A CA 1
ATOM 779 C C . SER A 1 94 ? 2.047 -2.176 -6.154 1.00 92.19 94 SER A C 1
ATOM 781 O O . SER A 1 94 ? 2.943 -2.570 -6.896 1.00 92.19 94 SER A O 1
ATOM 783 N N . ILE A 1 95 ? 0.814 -1.909 -6.593 1.00 91.38 95 ILE A N 1
ATOM 784 C CA . ILE A 1 95 ? 0.383 -2.064 -7.990 1.00 91.38 95 ILE A CA 1
ATOM 785 C C . ILE A 1 95 ? 1.227 -1.178 -8.909 1.00 91.38 95 ILE A C 1
ATOM 787 O O . ILE A 1 95 ? 1.713 -1.627 -9.946 1.00 91.38 95 ILE A O 1
ATOM 791 N N . HIS A 1 96 ? 1.425 0.082 -8.521 1.00 91.12 96 HIS A N 1
ATOM 792 C CA . HIS A 1 96 ? 2.178 1.045 -9.311 1.00 91.12 96 HIS A CA 1
ATOM 793 C C . HIS A 1 96 ? 3.632 0.604 -9.531 1.00 91.12 96 HIS A C 1
ATOM 795 O O . HIS A 1 96 ? 4.121 0.662 -10.658 1.00 91.12 96 HIS A O 1
ATOM 801 N N . VAL A 1 97 ? 4.307 0.143 -8.473 1.00 89.94 97 VAL A N 1
ATOM 802 C CA . VAL A 1 97 ? 5.674 -0.392 -8.539 1.00 89.94 97 VAL A CA 1
ATOM 803 C C . VAL A 1 97 ? 5.737 -1.582 -9.495 1.00 89.94 97 VAL A C 1
ATOM 805 O O . VAL A 1 97 ? 6.561 -1.579 -10.403 1.00 89.94 97 VAL A O 1
ATOM 808 N N . THR A 1 98 ? 4.838 -2.558 -9.350 1.00 87.69 98 THR A N 1
ATOM 809 C CA . THR A 1 98 ? 4.812 -3.747 -10.214 1.00 87.69 98 THR A CA 1
ATOM 810 C C . THR A 1 98 ? 4.591 -3.390 -11.686 1.00 87.69 98 THR A C 1
ATOM 812 O O . THR A 1 98 ? 5.356 -3.831 -12.537 1.00 87.69 98 THR A O 1
ATOM 815 N N . ARG A 1 99 ? 3.616 -2.527 -12.002 1.00 88.69 99 ARG A N 1
ATOM 816 C CA . ARG A 1 99 ? 3.360 -2.094 -13.389 1.00 88.69 99 ARG A CA 1
ATOM 817 C C . ARG A 1 99 ? 4.561 -1.390 -14.017 1.00 88.69 99 ARG A C 1
ATOM 819 O O . ARG A 1 99 ? 4.844 -1.592 -15.193 1.00 88.69 99 ARG A O 1
ATOM 826 N N . HIS A 1 100 ? 5.261 -0.565 -13.242 1.00 89.25 100 HIS A N 1
ATOM 827 C CA . HIS A 1 100 ? 6.434 0.138 -13.749 1.00 89.25 100 HIS A CA 1
ATOM 828 C C . HIS A 1 100 ? 7.635 -0.789 -13.941 1.00 89.25 100 HIS A C 1
ATOM 830 O O . HIS A 1 100 ? 8.417 -0.538 -14.847 1.00 89.25 100 HIS A O 1
ATOM 836 N N . TYR A 1 101 ? 7.772 -1.869 -13.163 1.00 85.62 101 TYR A N 1
ATOM 837 C CA . TYR A 1 101 ? 8.806 -2.876 -13.426 1.00 85.62 101 TYR A CA 1
ATOM 838 C C . TYR A 1 101 ? 8.619 -3.554 -14.788 1.00 85.62 101 TYR A C 1
ATOM 840 O O . TYR A 1 101 ? 9.597 -3.705 -15.515 1.00 85.62 101 TYR A O 1
ATOM 848 N N . PHE A 1 102 ? 7.385 -3.898 -15.173 1.00 84.94 102 PHE A N 1
ATOM 849 C CA . PHE A 1 102 ? 7.118 -4.443 -16.511 1.00 84.94 102 PHE A CA 1
ATOM 850 C C . PHE A 1 102 ? 7.409 -3.434 -17.615 1.00 84.94 102 PHE A C 1
ATOM 852 O O . PHE A 1 102 ? 8.029 -3.766 -18.621 1.00 84.94 102 PHE A O 1
ATOM 859 N N . TYR A 1 103 ? 7.022 -2.180 -17.399 1.00 89.56 103 TYR A N 1
ATOM 860 C CA . TYR A 1 103 ? 7.329 -1.115 -18.340 1.00 89.56 103 TYR A CA 1
ATOM 861 C C . TYR A 1 103 ? 8.840 -0.870 -18.485 1.00 89.56 103 TYR A C 1
ATOM 863 O O . TYR A 1 103 ? 9.328 -0.682 -19.595 1.00 89.56 103 TYR A O 1
ATOM 871 N N . LEU A 1 104 ? 9.596 -0.927 -17.383 1.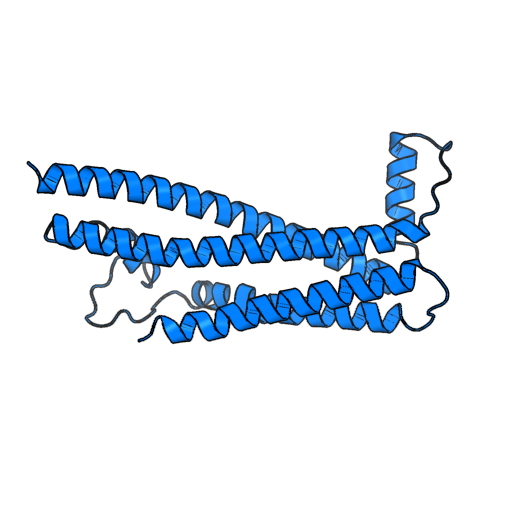00 88.56 104 LEU A N 1
ATOM 872 C CA . LEU A 1 104 ? 11.053 -0.798 -17.401 1.00 88.56 104 LEU A CA 1
ATOM 873 C C . LEU A 1 104 ? 11.701 -1.930 -18.205 1.00 88.56 104 LEU A C 1
ATOM 875 O O . LEU A 1 104 ? 12.572 -1.656 -19.023 1.00 88.56 104 LEU A O 1
ATOM 879 N N . ALA A 1 105 ? 11.234 -3.171 -18.034 1.00 84.50 105 ALA A N 1
ATOM 880 C CA . ALA A 1 105 ? 11.715 -4.313 -18.810 1.00 84.50 105 ALA A CA 1
ATOM 881 C C . ALA A 1 105 ? 11.491 -4.126 -20.323 1.00 84.50 105 ALA A C 1
ATOM 883 O O . ALA A 1 105 ? 12.358 -4.468 -21.126 1.00 84.50 105 ALA A O 1
ATOM 884 N N . GLU A 1 106 ? 10.366 -3.526 -20.718 1.00 86.88 106 GLU A N 1
ATOM 885 C CA . GLU A 1 106 ? 10.093 -3.207 -22.121 1.00 86.88 106 GLU A CA 1
ATOM 886 C C . GLU A 1 106 ? 11.026 -2.111 -22.663 1.00 86.88 106 GLU A C 1
ATOM 888 O O . GLU A 1 106 ? 11.558 -2.246 -23.765 1.00 86.88 106 GLU A O 1
ATOM 893 N N . ILE A 1 107 ? 11.311 -1.064 -21.877 1.00 88.88 107 ILE A N 1
ATOM 894 C CA . ILE A 1 107 ? 12.308 -0.043 -22.251 1.00 88.88 107 ILE A CA 1
ATOM 895 C C . ILE A 1 107 ? 13.692 -0.682 -22.425 1.00 88.88 107 ILE A C 1
ATOM 897 O O . ILE A 1 107 ? 14.390 -0.381 -23.394 1.00 88.88 107 ILE A O 1
ATOM 901 N N . GLU A 1 108 ? 14.091 -1.576 -21.516 1.00 86.75 108 GLU A N 1
ATOM 902 C CA . GLU A 1 108 ? 15.367 -2.294 -21.602 1.00 86.75 108 GLU A CA 1
ATOM 903 C C . GLU A 1 108 ? 15.453 -3.143 -22.872 1.00 86.75 108 GLU A C 1
ATOM 905 O O . GLU A 1 108 ? 16.487 -3.126 -23.547 1.00 86.75 108 GLU A O 1
ATOM 910 N N . ARG A 1 109 ? 14.364 -3.830 -23.240 1.00 85.00 109 ARG A N 1
ATOM 911 C CA . ARG A 1 109 ? 14.262 -4.603 -24.484 1.00 85.00 109 ARG A CA 1
ATOM 912 C C . ARG A 1 109 ? 14.446 -3.706 -25.707 1.00 85.00 109 ARG A C 1
ATOM 914 O O . ARG A 1 109 ? 15.336 -3.965 -26.517 1.00 85.00 109 ARG A O 1
ATOM 921 N N . MET A 1 110 ? 13.671 -2.623 -25.804 1.00 87.38 110 MET A N 1
ATOM 922 C CA . MET A 1 110 ? 13.764 -1.654 -26.904 1.00 87.38 110 MET A CA 1
ATOM 923 C C . MET A 1 110 ? 15.175 -1.074 -27.032 1.00 87.38 110 MET A C 1
ATOM 925 O O . MET A 1 110 ? 15.698 -0.911 -28.132 1.00 87.38 110 MET A O 1
ATOM 929 N N . LEU A 1 111 ? 15.816 -0.766 -25.908 1.00 87.38 111 LEU A N 1
ATOM 930 C CA . LEU A 1 111 ? 17.146 -0.178 -25.893 1.00 87.38 111 LEU A CA 1
ATOM 931 C C . LEU A 1 111 ? 18.229 -1.182 -26.323 1.00 87.38 111 LEU A C 1
ATOM 933 O O . LEU A 1 111 ? 19.140 -0.814 -27.065 1.00 87.38 111 LEU A O 1
ATOM 937 N N . CYS A 1 112 ? 18.111 -2.455 -25.938 1.00 84.38 112 CYS A N 1
ATOM 938 C CA . CYS A 1 112 ? 19.017 -3.505 -26.412 1.00 84.38 112 CYS A CA 1
ATOM 939 C C . CYS A 1 112 ? 18.876 -3.754 -27.921 1.00 84.38 112 CYS A C 1
ATOM 941 O O . CYS A 1 112 ? 19.886 -3.950 -28.599 1.00 84.38 112 CYS A O 1
ATOM 943 N N . GLU A 1 113 ? 17.655 -3.675 -28.460 1.00 85.56 113 GLU A N 1
ATOM 944 C CA . GLU A 1 113 ? 17.403 -3.745 -29.906 1.00 85.56 113 GLU A CA 1
ATOM 945 C C . GLU A 1 113 ? 18.056 -2.581 -30.658 1.00 85.56 113 GLU A C 1
ATOM 947 O O . GLU A 1 113 ? 18.711 -2.798 -31.676 1.00 85.56 113 GLU A O 1
ATOM 952 N N . GLN A 1 114 ? 17.938 -1.351 -30.146 1.00 85.88 114 GLN A N 1
ATOM 953 C CA . GLN A 1 114 ? 18.537 -0.172 -30.785 1.00 85.88 114 GLN A CA 1
ATOM 954 C C . GLN A 1 114 ? 20.070 -0.161 -30.728 1.00 85.88 114 GLN A C 1
ATOM 956 O O . GLN A 1 114 ? 20.706 0.389 -31.627 1.00 85.88 114 GLN A O 1
ATOM 961 N N . MET A 1 115 ? 20.671 -0.750 -29.691 1.00 83.75 115 MET A N 1
ATOM 962 C CA . MET A 1 115 ? 22.128 -0.781 -29.514 1.00 83.75 115 MET A CA 1
ATOM 963 C C . MET A 1 115 ? 22.791 -2.065 -30.035 1.00 83.75 115 MET A C 1
ATOM 965 O O . MET A 1 115 ? 24.014 -2.177 -29.980 1.00 83.75 115 MET A O 1
ATOM 969 N N . GLY A 1 116 ? 22.018 -3.027 -30.548 1.00 80.12 116 GLY A N 1
ATOM 970 C CA . GLY A 1 116 ? 22.544 -4.266 -31.129 1.00 80.12 116 GLY A CA 1
ATOM 971 C C . GLY A 1 116 ? 23.215 -5.198 -30.116 1.00 80.12 116 GLY A C 1
ATOM 972 O O . GLY A 1 116 ? 24.103 -5.963 -30.490 1.00 80.12 116 GLY A O 1
ATOM 973 N N . GLY A 1 117 ? 22.833 -5.134 -28.835 1.00 76.56 117 GLY A N 1
ATOM 974 C CA . GLY A 1 117 ? 23.438 -5.972 -27.801 1.00 76.56 117 GLY A CA 1
ATOM 975 C C . GLY A 1 117 ? 22.844 -5.814 -26.392 1.00 76.56 117 GLY A C 1
ATOM 976 O O . GLY A 1 117 ? 22.144 -4.840 -26.110 1.00 76.56 117 GLY A O 1
ATOM 977 N N . PRO A 1 118 ? 23.136 -6.760 -25.478 1.00 72.69 118 PRO A N 1
ATOM 978 C CA . PRO A 1 118 ? 22.582 -6.817 -24.123 1.00 72.69 118 PRO A CA 1
ATOM 979 C C . PRO A 1 118 ? 23.327 -5.882 -23.150 1.00 72.69 118 PRO A C 1
ATOM 981 O O . PRO A 1 118 ? 23.959 -6.323 -22.192 1.00 72.69 118 PRO A O 1
ATOM 984 N N . PHE A 1 119 ? 23.299 -4.574 -23.406 1.00 68.56 119 PHE A N 1
ATOM 985 C CA . PHE A 1 119 ? 24.052 -3.595 -22.611 1.00 68.56 119 PHE A CA 1
ATOM 986 C C . PHE A 1 119 ? 23.376 -3.244 -21.274 1.00 68.56 119 PHE A C 1
ATOM 988 O O . PHE A 1 119 ? 24.054 -3.180 -20.249 1.00 68.56 119 PHE A O 1
ATOM 995 N N . ILE A 1 120 ? 22.052 -3.030 -21.269 1.00 67.00 120 ILE A N 1
ATOM 996 C CA . ILE A 1 120 ? 21.283 -2.640 -20.062 1.00 67.00 120 ILE A CA 1
ATOM 997 C C . ILE A 1 120 ? 20.585 -3.832 -19.398 1.00 67.00 120 ILE A C 1
ATOM 999 O O . ILE A 1 120 ? 20.161 -3.751 -18.251 1.00 67.00 120 ILE A O 1
ATOM 1003 N N . THR A 1 121 ? 20.620 -5.014 -20.013 1.00 64.81 121 THR A N 1
ATOM 1004 C CA . THR A 1 121 ? 20.159 -6.244 -19.350 1.00 64.81 121 THR A CA 1
ATOM 1005 C C . THR A 1 121 ? 20.984 -6.599 -18.108 1.00 64.81 121 THR A C 1
ATOM 1007 O O . THR A 1 121 ? 20.590 -7.476 -17.343 1.00 64.81 121 THR A O 1
ATOM 1010 N N . ARG A 1 122 ? 22.116 -5.921 -17.860 1.00 56.81 122 ARG A N 1
ATOM 1011 C CA . ARG A 1 122 ? 22.967 -6.151 -16.689 1.00 56.81 122 ARG A CA 1
ATOM 1012 C C . ARG A 1 122 ? 22.221 -5.942 -15.372 1.00 56.81 122 ARG A C 1
ATOM 1014 O O . ARG A 1 122 ? 22.474 -6.690 -14.435 1.00 56.81 122 ARG A O 1
ATOM 1021 N N . GLU A 1 123 ? 21.315 -4.970 -15.286 1.00 61.78 123 GLU A N 1
ATOM 1022 C CA . GLU A 1 123 ? 20.582 -4.654 -14.048 1.00 61.78 123 GLU A CA 1
ATOM 1023 C C . GLU A 1 123 ? 19.344 -5.546 -13.867 1.00 61.78 123 GLU A C 1
ATOM 1025 O O . GLU A 1 123 ? 19.120 -6.069 -12.776 1.00 61.78 123 GLU A O 1
ATOM 1030 N N . GLY A 1 124 ? 18.610 -5.826 -14.949 1.00 66.06 124 GLY A N 1
ATOM 1031 C CA . GLY A 1 124 ? 17.468 -6.743 -14.938 1.00 66.06 124 GLY A CA 1
ATOM 1032 C C . GLY A 1 124 ? 17.847 -8.224 -14.786 1.00 66.06 124 GLY A C 1
ATOM 1033 O O . GLY A 1 124 ? 17.248 -8.935 -13.983 1.00 66.06 124 GLY A O 1
ATOM 1034 N N . LEU A 1 125 ? 18.867 -8.719 -15.499 1.00 68.56 125 LEU A N 1
ATOM 1035 C CA . LEU A 1 125 ? 19.290 -10.130 -15.433 1.00 68.56 125 LEU A CA 1
ATOM 1036 C C . LEU A 1 125 ? 20.111 -10.449 -14.182 1.00 68.56 125 LEU A C 1
ATOM 1038 O O . LEU A 1 125 ? 20.022 -11.562 -13.664 1.00 68.56 125 LEU A O 1
ATOM 1042 N N . SER A 1 126 ? 20.892 -9.493 -13.663 1.00 73.69 126 SER A N 1
ATOM 1043 C CA . SER A 1 126 ? 21.590 -9.693 -12.382 1.00 73.69 126 SER A CA 1
ATOM 1044 C C . SER A 1 126 ? 20.619 -9.874 -11.221 1.00 73.69 126 SER A C 1
ATOM 1046 O O . SER A 1 126 ? 20.950 -10.568 -10.262 1.00 73.69 126 SER A O 1
ATOM 1048 N N . TYR A 1 127 ? 19.408 -9.319 -11.322 1.00 72.94 127 TYR A N 1
ATOM 1049 C CA . TYR A 1 127 ? 18.365 -9.532 -10.329 1.00 72.94 127 TYR A CA 1
ATOM 1050 C C . TYR A 1 127 ? 17.997 -11.010 -10.182 1.00 72.94 127 TYR A C 1
ATOM 1052 O O . TYR A 1 127 ? 17.734 -11.442 -9.067 1.00 72.94 127 TYR A O 1
ATOM 1060 N N . TYR A 1 128 ? 17.999 -11.788 -11.268 1.00 73.06 128 TYR A N 1
ATOM 1061 C CA . TYR A 1 128 ? 17.652 -13.213 -11.251 1.00 73.06 128 TYR A CA 1
ATOM 1062 C C . TYR A 1 128 ? 18.835 -14.132 -10.926 1.00 73.06 128 TYR A C 1
ATOM 1064 O O . TYR A 1 128 ? 18.641 -15.340 -10.787 1.00 73.06 128 TYR A O 1
ATOM 1072 N N . SER A 1 129 ? 20.050 -13.594 -10.796 1.00 78.12 129 SER A N 1
ATOM 1073 C CA . SER A 1 129 ? 21.245 -14.405 -10.590 1.00 78.12 129 SER A CA 1
ATOM 1074 C C . SER A 1 129 ? 21.557 -14.649 -9.117 1.00 78.12 129 SER A C 1
ATOM 1076 O O . SER A 1 129 ? 21.106 -13.945 -8.211 1.00 78.12 129 SER A O 1
ATOM 1078 N N . GLN A 1 130 ? 22.366 -15.677 -8.864 1.00 79.31 130 GLN A N 1
ATOM 1079 C CA . GLN A 1 130 ? 22.791 -16.009 -7.509 1.00 79.31 130 GLN A CA 1
ATOM 1080 C C . GLN A 1 130 ? 23.869 -15.042 -6.991 1.00 79.31 130 GLN A C 1
ATOM 1082 O O . GLN A 1 130 ? 23.948 -14.794 -5.788 1.00 79.31 130 GLN A O 1
ATOM 1087 N N . ARG A 1 131 ? 24.720 -14.521 -7.889 1.00 77.25 131 ARG A N 1
ATOM 1088 C CA . ARG A 1 131 ? 25.944 -13.766 -7.555 1.00 77.25 131 ARG A CA 1
ATOM 1089 C C . ARG A 1 131 ? 25.879 -12.269 -7.878 1.00 77.25 131 ARG A C 1
ATOM 1091 O O . ARG A 1 131 ? 26.847 -11.563 -7.618 1.00 77.25 131 ARG A O 1
ATOM 1098 N N . GLY A 1 132 ? 24.784 -11.781 -8.461 1.00 71.75 132 GLY A N 1
ATOM 1099 C CA . GLY A 1 132 ? 24.655 -10.387 -8.907 1.00 71.75 132 GLY A CA 1
ATOM 1100 C C . GLY A 1 132 ? 25.367 -10.080 -10.231 1.00 71.75 132 GLY A C 1
ATOM 1101 O O . GLY A 1 132 ? 25.413 -8.931 -10.658 1.00 71.75 132 GLY A O 1
ATOM 1102 N N . THR A 1 133 ? 25.907 -11.093 -10.911 1.00 70.44 133 THR A N 1
ATOM 1103 C CA . THR A 1 133 ? 26.395 -10.999 -12.294 1.00 70.44 133 THR A CA 1
ATOM 1104 C C . THR A 1 133 ? 25.344 -11.553 -13.254 1.00 70.44 133 THR A C 1
ATOM 1106 O O . THR A 1 133 ? 24.662 -12.505 -12.874 1.00 70.44 133 THR A O 1
ATOM 1109 N N . PRO A 1 134 ? 25.189 -11.025 -14.479 1.00 66.06 134 PRO A N 1
ATOM 1110 C CA . PRO A 1 134 ? 24.282 -11.613 -15.460 1.00 66.06 134 PRO A CA 1
ATOM 1111 C C . PRO A 1 134 ? 24.782 -13.010 -15.834 1.00 66.06 134 PRO A C 1
ATOM 1113 O O . PRO A 1 134 ? 25.893 -13.160 -16.338 1.00 66.06 134 PRO A O 1
ATOM 1116 N N . GLU A 1 135 ? 23.978 -14.032 -15.571 1.00 65.12 135 GLU A N 1
ATOM 1117 C CA . GLU A 1 135 ? 24.233 -15.391 -16.043 1.00 65.12 135 GLU A CA 1
ATOM 1118 C C . GLU A 1 135 ? 23.398 -15.583 -17.310 1.00 65.12 135 GLU A C 1
ATOM 1120 O O . GLU A 1 135 ? 22.184 -15.758 -17.235 1.00 65.12 135 GLU A O 1
ATOM 1125 N N . VAL A 1 136 ? 24.031 -15.484 -18.484 1.00 55.91 136 VAL A N 1
ATOM 1126 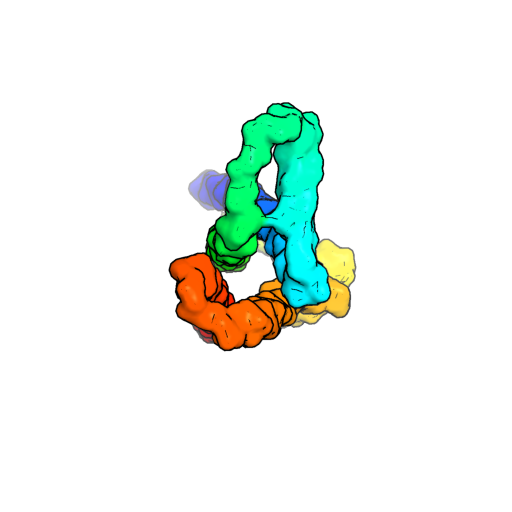C CA . VAL A 1 136 ? 23.355 -15.727 -19.765 1.00 55.91 136 VAL A CA 1
ATOM 1127 C C . VAL A 1 136 ? 23.048 -17.219 -19.849 1.00 55.91 136 VAL A C 1
ATOM 1129 O O . VAL A 1 136 ? 23.920 -18.028 -20.150 1.00 55.91 136 VAL A O 1
ATOM 1132 N N . THR A 1 137 ? 21.814 -17.584 -19.527 1.00 56.03 137 THR A N 1
ATOM 1133 C CA . THR A 1 137 ? 21.262 -18.920 -19.768 1.00 56.03 137 THR A CA 1
ATOM 1134 C C . THR A 1 137 ? 20.084 -18.729 -20.724 1.00 56.03 137 THR A C 1
ATOM 1136 O O . THR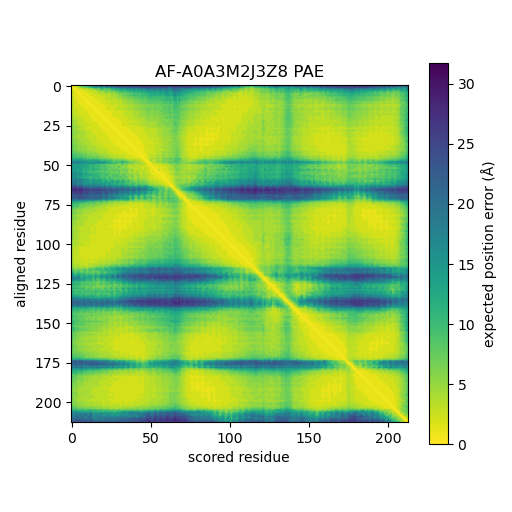 A 1 137 ? 19.364 -17.742 -20.582 1.00 56.03 137 THR A O 1
ATOM 1139 N N . GLU A 1 138 ? 19.903 -19.616 -21.709 1.00 54.09 138 GLU A N 1
ATOM 1140 C CA . GLU A 1 138 ? 18.823 -19.519 -22.719 1.00 54.09 138 GLU A CA 1
ATOM 1141 C C . GLU A 1 138 ? 17.414 -19.454 -22.101 1.00 54.09 138 GLU A C 1
ATOM 1143 O O . GLU A 1 138 ? 16.491 -18.930 -22.717 1.00 54.09 138 GLU A O 1
ATOM 1148 N N . GLU A 1 139 ? 17.269 -19.895 -20.850 1.00 56.50 139 GLU A N 1
ATOM 1149 C CA . GLU A 1 139 ? 16.079 -19.698 -20.029 1.00 56.50 139 GLU A CA 1
ATOM 1150 C C . GLU A 1 139 ? 16.393 -18.779 -18.840 1.00 56.50 139 GLU A C 1
ATOM 1152 O O . GLU A 1 139 ? 17.342 -19.012 -18.083 1.00 56.50 139 GLU A O 1
ATOM 1157 N N . THR A 1 140 ? 15.559 -17.757 -18.623 1.00 58.47 140 THR A N 1
ATOM 1158 C CA . THR A 1 140 ? 15.552 -16.900 -17.426 1.00 58.47 140 THR A CA 1
ATOM 1159 C C . THR A 1 140 ? 15.051 -17.679 -16.206 1.00 58.47 140 THR A C 1
ATOM 1161 O O . THR A 1 140 ? 13.979 -17.433 -15.655 1.00 58.47 140 THR A O 1
ATOM 1164 N N . VAL A 1 141 ? 15.840 -18.655 -15.761 1.00 68.31 141 VAL A N 1
ATOM 1165 C CA . VAL A 1 141 ? 15.584 -19.394 -14.525 1.00 68.31 141 VAL A CA 1
ATOM 1166 C C . VAL A 1 141 ? 15.931 -18.498 -13.340 1.00 68.31 141 VAL A C 1
ATOM 1168 O O . VAL A 1 141 ? 17.066 -18.052 -13.194 1.00 68.31 141 VAL A O 1
ATOM 1171 N N . ASP A 1 142 ? 14.957 -18.255 -12.464 1.00 73.88 142 ASP A N 1
ATOM 1172 C CA . ASP A 1 142 ? 15.161 -17.500 -11.228 1.00 73.88 142 ASP A CA 1
ATOM 1173 C C . ASP A 1 142 ? 16.081 -18.261 -10.254 1.00 73.88 142 ASP A C 1
ATOM 1175 O O . ASP A 1 142 ? 15.666 -19.214 -9.585 1.00 73.88 142 ASP A O 1
ATOM 1179 N N . ARG A 1 143 ? 17.340 -17.820 -10.159 1.00 81.06 143 ARG A N 1
ATOM 1180 C CA . ARG A 1 143 ? 18.388 -18.370 -9.282 1.00 81.06 143 ARG A CA 1
ATOM 1181 C C . ARG A 1 143 ? 18.665 -17.488 -8.070 1.00 81.06 143 ARG A C 1
ATOM 1183 O O . ARG A 1 143 ? 19.682 -17.669 -7.394 1.00 81.06 143 ARG A O 1
ATOM 1190 N N . ARG A 1 144 ? 17.771 -16.543 -7.765 1.00 83.88 144 ARG A N 1
ATOM 1191 C CA . ARG A 1 144 ? 17.910 -15.683 -6.589 1.00 83.88 144 ARG A CA 1
ATOM 1192 C C . ARG A 1 144 ? 18.095 -16.525 -5.324 1.00 83.88 144 ARG A C 1
ATOM 1194 O O . ARG A 1 144 ? 17.427 -17.556 -5.171 1.00 83.88 144 ARG A O 1
ATOM 1201 N N . PRO A 1 145 ? 18.932 -16.073 -4.371 1.00 86.75 145 PRO A N 1
ATOM 1202 C CA . PRO A 1 145 ? 19.015 -16.695 -3.057 1.00 86.75 145 PRO A CA 1
ATOM 1203 C C . PRO A 1 145 ? 17.623 -16.867 -2.445 1.00 86.75 145 PRO A C 1
ATOM 1205 O O . PRO A 1 145 ? 16.763 -15.996 -2.601 1.00 86.75 145 PRO A O 1
ATOM 1208 N N . LEU A 1 146 ? 17.411 -17.965 -1.711 1.00 84.00 146 LEU A N 1
ATOM 1209 C CA . LEU A 1 146 ? 16.107 -18.293 -1.124 1.00 84.00 146 LEU A CA 1
ATOM 1210 C C . LEU A 1 146 ? 15.513 -17.108 -0.350 1.00 84.00 146 LEU A C 1
ATOM 1212 O O . LEU A 1 146 ? 14.336 -16.803 -0.507 1.00 84.00 146 LEU A O 1
ATOM 1216 N N . PHE A 1 147 ? 16.350 -16.392 0.407 1.00 84.81 147 PHE A N 1
ATOM 1217 C CA . PHE A 1 147 ? 15.954 -15.179 1.117 1.00 84.81 147 PHE A CA 1
ATOM 1218 C C . PHE A 1 147 ? 15.253 -14.159 0.204 1.00 84.81 147 PHE A C 1
ATOM 1220 O O . PHE A 1 147 ? 14.139 -13.743 0.503 1.00 84.81 147 PHE A O 1
ATOM 1227 N N . MET A 1 148 ? 15.855 -13.811 -0.940 1.00 81.62 148 MET A N 1
ATOM 1228 C CA . MET A 1 148 ? 15.286 -12.858 -1.903 1.00 81.62 148 MET A CA 1
ATOM 1229 C C . MET A 1 148 ? 13.997 -13.386 -2.544 1.00 81.62 148 MET A C 1
ATOM 1231 O O . MET A 1 148 ? 13.058 -12.621 -2.765 1.00 81.62 148 MET A O 1
ATOM 1235 N N . ARG A 1 149 ? 13.918 -14.698 -2.798 1.00 83.62 149 ARG A N 1
ATOM 1236 C CA . ARG A 1 149 ? 12.718 -15.340 -3.360 1.00 83.62 149 ARG A CA 1
ATOM 1237 C C . ARG A 1 149 ? 11.532 -15.300 -2.398 1.00 83.62 149 ARG A C 1
ATOM 1239 O O . ARG A 1 149 ? 10.404 -15.150 -2.852 1.00 83.62 149 ARG A O 1
ATOM 1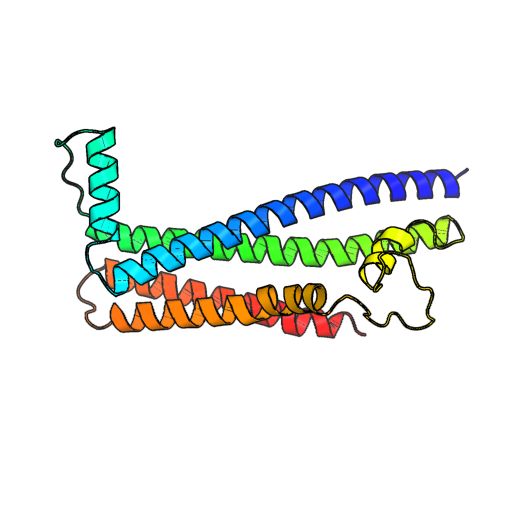246 N N . MET A 1 150 ? 11.777 -15.372 -1.089 1.00 84.88 150 MET A N 1
ATOM 1247 C CA . MET A 1 150 ? 10.730 -15.328 -0.058 1.00 84.88 150 MET A CA 1
ATOM 1248 C C . MET A 1 150 ? 10.118 -13.937 0.138 1.00 84.88 150 MET A C 1
ATOM 1250 O O . MET A 1 150 ? 9.000 -13.825 0.642 1.00 84.88 150 MET A O 1
ATOM 1254 N N . VAL A 1 151 ? 10.802 -12.876 -0.298 1.00 85.12 151 VAL A N 1
ATOM 1255 C CA . VAL A 1 151 ? 10.315 -11.498 -0.156 1.00 85.12 151 VAL A CA 1
ATOM 1256 C C . VAL A 1 151 ? 9.010 -11.282 -0.928 1.00 85.12 151 VAL A C 1
ATOM 1258 O O . VAL A 1 151 ? 8.080 -10.679 -0.399 1.00 85.12 151 VAL A O 1
ATOM 1261 N N . ALA A 1 152 ? 8.902 -11.785 -2.161 1.00 82.50 152 ALA A N 1
ATOM 1262 C CA . ALA A 1 152 ? 7.703 -11.577 -2.974 1.00 82.50 152 ALA A CA 1
ATOM 1263 C C . ALA A 1 152 ? 6.454 -12.268 -2.379 1.00 82.50 152 ALA A C 1
ATOM 1265 O O . ALA A 1 152 ? 5.474 -11.567 -2.124 1.00 82.50 152 ALA A O 1
ATOM 1266 N N . PRO A 1 153 ? 6.470 -13.577 -2.045 1.00 86.56 153 PRO A N 1
ATOM 1267 C CA . PRO A 1 153 ? 5.343 -14.227 -1.373 1.00 86.56 153 PRO A CA 1
ATOM 1268 C C . PRO A 1 153 ? 4.950 -13.573 -0.043 1.00 86.56 153 PRO A C 1
ATOM 1270 O O . PRO A 1 153 ? 3.763 -13.530 0.287 1.00 86.56 153 PRO A O 1
ATOM 1273 N N . LEU A 1 154 ? 5.921 -13.034 0.704 1.00 87.81 154 LEU A N 1
ATOM 1274 C CA . LEU A 1 154 ? 5.667 -12.350 1.971 1.00 87.81 154 LEU A CA 1
ATOM 1275 C C . LEU A 1 154 ? 4.749 -11.131 1.782 1.00 87.81 154 LEU A C 1
ATOM 1277 O O . LEU A 1 154 ? 3.731 -11.004 2.461 1.00 87.81 154 LEU A O 1
ATOM 1281 N N . TYR A 1 155 ? 5.082 -10.246 0.841 1.00 85.31 155 TYR A N 1
ATOM 1282 C CA . TYR A 1 155 ? 4.286 -9.042 0.579 1.00 85.31 155 TYR A CA 1
ATOM 1283 C C . TYR A 1 155 ? 3.009 -9.325 -0.213 1.00 85.31 155 TYR A C 1
ATOM 1285 O O . TYR A 1 155 ? 2.011 -8.624 -0.052 1.00 85.31 155 TYR A O 1
ATOM 1293 N N . THR A 1 156 ? 3.029 -10.341 -1.072 1.00 87.75 156 THR A N 1
ATOM 1294 C CA . THR A 1 156 ? 1.913 -10.644 -1.968 1.00 87.75 156 THR A CA 1
ATOM 1295 C C . THR A 1 156 ? 0.822 -11.479 -1.310 1.00 87.75 156 THR A C 1
ATOM 1297 O O . THR A 1 156 ? -0.350 -11.235 -1.575 1.00 87.75 156 THR A O 1
ATOM 1300 N N . TYR A 1 157 ? 1.178 -12.450 -0.467 1.00 91.44 157 TYR A N 1
ATOM 1301 C CA . TYR A 1 157 ? 0.217 -13.414 0.077 1.00 91.44 157 TYR A CA 1
ATOM 1302 C C . TYR A 1 157 ? 0.161 -13.383 1.599 1.00 91.44 157 TYR A C 1
ATOM 1304 O O . TYR A 1 157 ? -0.921 -13.245 2.167 1.00 91.44 157 TYR A O 1
ATOM 1312 N N . PHE A 1 158 ? 1.316 -13.463 2.267 1.00 93.00 158 PHE A N 1
ATOM 1313 C CA . PHE A 1 158 ? 1.353 -13.552 3.727 1.00 93.00 158 PHE A CA 1
ATOM 1314 C C . PHE A 1 158 ? 0.789 -12.293 4.392 1.00 93.00 158 PHE A C 1
ATOM 1316 O O . PHE A 1 158 ? -0.070 -12.392 5.264 1.00 93.00 158 PHE A O 1
ATOM 1323 N N . PHE A 1 159 ? 1.220 -11.107 3.956 1.00 92.75 159 PHE A N 1
ATOM 1324 C CA . PHE A 1 159 ? 0.737 -9.854 4.530 1.00 92.75 159 PHE A CA 1
ATOM 1325 C C . PHE A 1 159 ? -0.773 -9.631 4.314 1.00 92.75 159 PHE A C 1
ATOM 1327 O O . PHE A 1 159 ? -1.459 -9.387 5.306 1.00 92.75 159 PHE A O 1
ATOM 1334 N N . PRO A 1 160 ? -1.336 -9.762 3.093 1.00 95.44 160 PRO A N 1
ATOM 1335 C CA . PRO A 1 160 ? -2.786 -9.707 2.880 1.00 95.44 160 PRO A CA 1
ATOM 1336 C C . PRO A 1 160 ? -3.581 -10.697 3.733 1.00 95.44 160 PRO A C 1
ATOM 1338 O O . PRO A 1 160 ? -4.592 -10.322 4.324 1.00 95.44 160 PRO A O 1
ATOM 1341 N N . PHE A 1 161 ? -3.108 -11.941 3.837 1.00 95.75 161 PHE A N 1
ATOM 1342 C CA . PHE A 1 161 ? -3.749 -12.954 4.669 1.00 95.75 161 PHE A CA 1
ATOM 1343 C C . PHE A 1 161 ? -3.748 -12.555 6.149 1.00 95.75 161 PHE A C 1
ATOM 1345 O O . PHE A 1 161 ? -4.793 -12.574 6.796 1.00 95.75 161 PHE A O 1
ATOM 1352 N N . MET A 1 162 ? -2.593 -12.136 6.673 1.00 95.81 162 MET A N 1
ATOM 1353 C CA . MET A 1 162 ? -2.456 -11.673 8.054 1.00 95.81 162 MET A CA 1
ATOM 1354 C C . MET A 1 162 ? -3.343 -10.452 8.333 1.00 95.81 162 MET A C 1
ATOM 1356 O O . MET A 1 162 ? -3.977 -10.390 9.384 1.00 95.81 162 MET A O 1
ATOM 1360 N N . LEU A 1 163 ? -3.424 -9.502 7.397 1.00 96.69 163 LEU A N 1
ATOM 1361 C CA . LEU A 1 163 ? -4.283 -8.325 7.519 1.00 96.69 163 LEU A CA 1
ATOM 1362 C C . LEU A 1 163 ? -5.759 -8.722 7.626 1.00 96.69 163 LEU A C 1
ATOM 1364 O O . LEU A 1 163 ? -6.434 -8.265 8.545 1.00 96.69 163 LEU A O 1
ATOM 1368 N N . ILE A 1 164 ? -6.246 -9.596 6.736 1.00 97.25 164 ILE A N 1
ATOM 1369 C CA . ILE A 1 164 ? -7.624 -10.107 6.800 1.00 97.25 164 ILE A CA 1
ATOM 1370 C C . ILE A 1 164 ? -7.862 -10.803 8.138 1.00 97.25 164 ILE A C 1
ATOM 1372 O O . ILE A 1 164 ? -8.852 -10.512 8.802 1.00 97.25 164 ILE A O 1
ATOM 1376 N N . LEU A 1 165 ? -6.953 -11.688 8.554 1.00 96.31 165 LEU A N 1
ATOM 1377 C CA . LEU A 1 165 ? -7.082 -12.431 9.803 1.00 96.31 165 LEU A CA 1
ATOM 1378 C C . LEU A 1 165 ? -7.232 -11.490 11.006 1.00 96.31 165 LEU A C 1
ATOM 1380 O O . LEU A 1 165 ? -8.166 -11.645 11.789 1.00 96.31 165 LEU A O 1
ATOM 1384 N N . LEU A 1 166 ? -6.350 -10.496 11.141 1.00 95.62 166 LEU A N 1
ATOM 1385 C CA . LEU A 1 166 ? -6.386 -9.551 12.260 1.00 95.62 166 LEU A CA 1
ATOM 1386 C C . LEU A 1 166 ? -7.636 -8.666 12.233 1.00 95.62 166 LEU A C 1
ATOM 1388 O O . LEU A 1 166 ? -8.257 -8.461 13.275 1.00 95.62 166 LEU A O 1
ATOM 1392 N N . VAL A 1 167 ? -8.035 -8.183 11.053 1.00 95.62 167 VAL A N 1
ATOM 1393 C CA . VAL A 1 167 ? -9.256 -7.382 10.884 1.00 95.62 167 VAL A CA 1
ATOM 1394 C C . VAL A 1 167 ? -10.495 -8.193 11.251 1.00 95.62 167 VAL A C 1
ATOM 1396 O O . VAL A 1 167 ? -11.330 -7.701 12.001 1.00 95.62 167 VAL A O 1
ATOM 1399 N N . VAL A 1 168 ? -10.600 -9.444 10.796 1.00 94.81 168 VAL A N 1
ATOM 1400 C CA . VAL A 1 168 ? -11.728 -10.331 11.121 1.00 94.81 168 VAL A CA 1
ATOM 1401 C C . VAL A 1 168 ? -11.783 -10.623 12.618 1.00 94.81 168 VAL A C 1
ATOM 1403 O O . VAL A 1 168 ? -12.848 -10.505 13.217 1.00 94.81 168 VAL A O 1
ATOM 1406 N N . VAL A 1 169 ? -10.650 -10.955 13.245 1.00 93.25 169 VAL A N 1
ATOM 1407 C CA . VAL A 1 169 ? -10.593 -11.193 14.696 1.00 93.25 169 VAL A CA 1
ATOM 1408 C C . VAL A 1 169 ? -11.045 -9.955 15.469 1.00 93.25 169 VAL A C 1
ATOM 1410 O O . VAL A 1 169 ? -11.853 -10.079 16.390 1.00 93.25 169 VAL A O 1
ATOM 1413 N N . LYS A 1 170 ? -10.570 -8.764 15.086 1.00 92.00 170 LYS A N 1
ATOM 1414 C CA . LYS A 1 170 ? -10.958 -7.505 15.733 1.00 92.00 170 LYS A CA 1
ATOM 1415 C C . LYS A 1 170 ? -12.442 -7.203 15.539 1.00 92.00 170 LYS A C 1
ATOM 1417 O O . LYS A 1 170 ? -13.122 -6.916 16.517 1.00 92.00 170 LYS A O 1
ATOM 1422 N N . LEU A 1 171 ? -12.961 -7.357 14.318 1.00 92.12 171 LEU A N 1
ATOM 1423 C CA . LEU A 1 171 ? -14.385 -7.194 14.036 1.00 92.12 171 LEU A CA 1
ATOM 1424 C C . LEU A 1 171 ? -15.229 -8.131 14.894 1.00 92.12 171 LEU A C 1
ATOM 1426 O O . LEU A 1 171 ? -16.161 -7.657 15.521 1.00 92.12 171 LEU A O 1
ATOM 1430 N N . ILE A 1 172 ? -14.900 -9.422 14.995 1.00 90.56 172 ILE A N 1
ATOM 1431 C CA . ILE A 1 172 ? -15.659 -10.379 15.823 1.00 90.56 172 ILE A CA 1
ATOM 1432 C C . ILE A 1 172 ? -15.663 -9.966 17.300 1.00 90.56 172 ILE A C 1
ATOM 1434 O O . ILE A 1 172 ? -16.666 -10.148 17.981 1.00 90.56 172 ILE A O 1
ATOM 1438 N N . ARG A 1 173 ? -14.559 -9.408 17.809 1.00 87.75 173 ARG A N 1
ATOM 1439 C CA . ARG A 1 173 ? -14.463 -8.941 19.200 1.00 87.75 173 ARG A CA 1
ATOM 1440 C C . ARG A 1 173 ? -15.266 -7.665 19.455 1.00 87.75 173 ARG A C 1
ATOM 1442 O O . ARG A 1 173 ? -15.856 -7.549 20.523 1.00 87.75 173 ARG A O 1
ATOM 1449 N N . GLU A 1 174 ? -15.290 -6.737 18.501 1.00 83.94 174 GLU A N 1
ATOM 1450 C CA . GLU A 1 174 ? -16.017 -5.462 18.612 1.00 83.94 174 GLU A CA 1
ATOM 1451 C C . GLU A 1 174 ? -17.519 -5.611 18.310 1.00 83.94 174 GLU A C 1
ATOM 1453 O O . GLU A 1 174 ? -18.348 -5.028 18.998 1.00 83.94 174 GLU A O 1
ATOM 1458 N N . SER A 1 175 ? -17.886 -6.448 17.336 1.00 71.81 175 SER A N 1
ATOM 1459 C CA . SER A 1 175 ? -19.263 -6.630 16.836 1.00 71.81 175 SER A CA 1
ATOM 1460 C C . SER A 1 175 ? -20.199 -7.427 17.751 1.00 71.81 175 SER A C 1
ATOM 1462 O O . SER A 1 175 ? -21.306 -7.776 17.347 1.00 71.81 175 SER A O 1
ATOM 1464 N N . LEU A 1 176 ? -19.795 -7.713 18.991 1.00 66.94 176 LEU A N 1
ATOM 1465 C CA . LEU A 1 176 ? -20.672 -8.381 19.954 1.00 66.94 176 LEU A CA 1
ATOM 1466 C C . LEU A 1 176 ? -21.786 -7.459 20.477 1.00 66.94 176 LEU A C 1
ATOM 1468 O O . LEU A 1 176 ? -22.808 -7.977 20.912 1.00 66.94 176 LEU A O 1
ATOM 1472 N N . ASN A 1 177 ? -21.631 -6.132 20.381 1.00 66.44 177 ASN A N 1
ATOM 1473 C CA . ASN A 1 177 ? -22.655 -5.153 20.758 1.00 66.44 177 ASN A CA 1
ATOM 1474 C C . ASN A 1 177 ? -22.755 -4.069 19.666 1.00 66.44 177 ASN A C 1
ATOM 1476 O O . ASN A 1 177 ? -21.797 -3.335 19.450 1.00 66.44 177 ASN A O 1
ATOM 1480 N N . PHE A 1 178 ? -23.890 -3.971 18.964 1.00 76.81 178 PHE A N 1
ATOM 1481 C CA . PHE A 1 178 ? -24.131 -2.996 17.879 1.00 76.81 178 PHE A CA 1
ATOM 1482 C C . PHE A 1 178 ? -24.919 -1.769 18.360 1.00 76.81 178 PHE A C 1
ATOM 1484 O O . PHE A 1 178 ? -25.845 -1.300 17.693 1.00 76.81 178 PHE A O 1
ATOM 1491 N N . ASP A 1 179 ? -24.566 -1.256 19.533 1.00 79.50 179 ASP A N 1
ATOM 1492 C CA . ASP A 1 179 ? -25.377 -0.244 20.212 1.00 79.50 179 ASP A CA 1
ATOM 1493 C C . ASP A 1 179 ? -24.989 1.186 19.816 1.00 79.50 179 ASP A C 1
ATOM 1495 O O . ASP A 1 179 ? -25.795 2.110 19.960 1.00 79.50 179 ASP A O 1
ATOM 1499 N N . LYS A 1 180 ? -23.769 1.402 19.300 1.00 84.12 180 LYS A N 1
ATOM 1500 C CA . LYS A 1 180 ? -23.252 2.736 18.969 1.00 84.12 180 LYS A CA 1
ATOM 1501 C C . LYS A 1 180 ? -23.022 2.903 17.469 1.00 84.12 180 LYS A C 1
ATOM 1503 O O . LYS A 1 180 ? -22.647 1.981 16.748 1.00 84.12 180 LYS A O 1
ATOM 1508 N N . ALA A 1 181 ? -23.165 4.140 16.990 1.00 86.12 181 ALA A N 1
ATOM 1509 C CA . ALA A 1 181 ? -22.857 4.493 15.601 1.00 86.12 181 ALA A CA 1
ATOM 1510 C C . ALA A 1 181 ? -21.385 4.215 15.224 1.00 86.12 181 ALA A C 1
ATOM 1512 O O . ALA A 1 181 ? -21.088 3.904 14.070 1.00 86.12 181 ALA A O 1
ATOM 1513 N N . THR A 1 182 ? -20.471 4.284 16.199 1.00 87.38 182 THR A N 1
A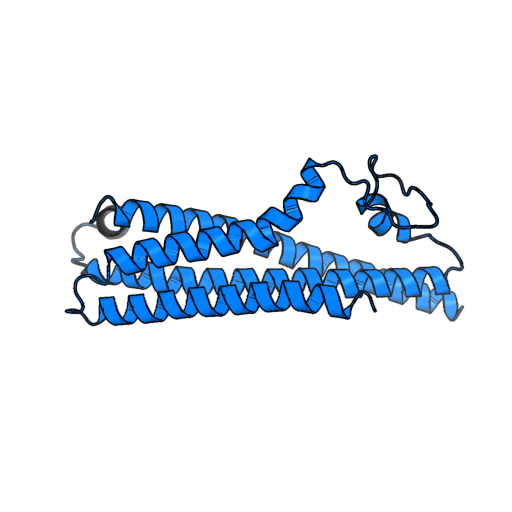TOM 1514 C CA . THR A 1 182 ? -19.051 3.934 16.040 1.00 87.38 182 THR A CA 1
ATOM 1515 C C . THR A 1 182 ? -18.850 2.473 15.651 1.00 87.38 182 THR A C 1
ATOM 1517 O O . THR A 1 182 ? -17.966 2.173 14.856 1.00 87.38 182 THR A O 1
ATOM 1520 N N . ASP A 1 183 ? -19.697 1.567 16.138 1.00 88.25 183 ASP A N 1
ATOM 1521 C CA . ASP A 1 183 ? -19.552 0.127 15.899 1.00 88.25 183 ASP A CA 1
ATOM 1522 C C . ASP A 1 183 ? -19.917 -0.208 14.445 1.00 88.25 183 ASP A C 1
ATOM 1524 O O . ASP A 1 183 ? -19.198 -0.932 13.753 1.00 88.25 183 ASP A O 1
ATOM 1528 N N . TRP A 1 184 ? -20.981 0.421 13.931 1.00 89.88 184 TRP A N 1
ATOM 1529 C CA . TRP A 1 184 ? -21.350 0.363 12.513 1.00 89.88 184 TRP A CA 1
ATOM 1530 C C . TRP A 1 184 ? -20.283 0.976 11.608 1.00 89.88 184 TRP A C 1
ATOM 1532 O O . TRP A 1 184 ? -19.959 0.412 10.562 1.00 89.88 184 TRP A O 1
ATOM 1542 N N . PHE A 1 185 ? -19.714 2.113 12.010 1.00 92.00 185 PHE A N 1
ATOM 1543 C CA . PHE A 1 185 ? -18.617 2.738 11.278 1.00 92.00 185 PHE A CA 1
ATOM 1544 C C . PHE A 1 185 ? -17.402 1.803 11.188 1.00 92.00 185 PHE A C 1
ATOM 1546 O O . PHE A 1 185 ? -16.887 1.571 10.093 1.00 92.00 185 PHE A O 1
ATOM 1553 N N . ASN A 1 186 ? -16.991 1.205 12.308 1.00 92.75 186 ASN A N 1
ATOM 1554 C CA . ASN A 1 186 ? -15.884 0.250 12.368 1.00 92.75 186 ASN A CA 1
ATOM 1555 C C . ASN A 1 186 ? -16.145 -0.980 11.494 1.00 92.75 186 ASN A C 1
ATOM 1557 O O . ASN A 1 186 ? -15.254 -1.402 10.754 1.00 92.75 186 ASN A O 1
ATOM 1561 N N . LEU A 1 187 ? -17.374 -1.511 11.510 1.00 93.31 187 LEU A N 1
ATOM 1562 C CA . LEU A 1 187 ? -17.780 -2.621 10.648 1.00 93.31 187 LEU A CA 1
ATOM 1563 C C . LEU A 1 187 ? -17.601 -2.273 9.167 1.00 93.31 187 LEU A C 1
ATOM 1565 O O . LEU A 1 187 ? -16.985 -3.040 8.426 1.00 93.31 187 LEU A O 1
ATOM 1569 N N . ILE A 1 188 ? -18.098 -1.109 8.736 1.00 94.88 188 ILE A N 1
ATOM 1570 C CA . ILE A 1 188 ? -17.961 -0.646 7.349 1.00 94.88 188 ILE A CA 1
ATOM 1571 C C . ILE A 1 188 ? -16.480 -0.522 6.978 1.00 94.88 188 ILE A C 1
ATOM 1573 O O . ILE A 1 188 ? -16.069 -1.031 5.936 1.00 94.88 188 ILE A O 1
ATOM 1577 N N . ME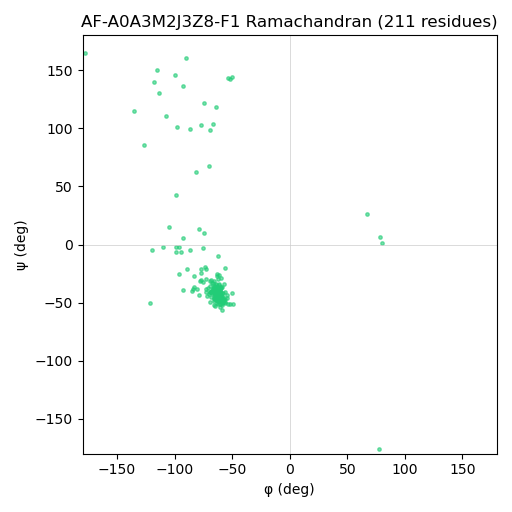T A 1 189 ? -15.663 0.096 7.835 1.00 96.44 189 MET A N 1
ATOM 1578 C CA . MET A 1 189 ? -14.224 0.249 7.594 1.00 96.44 189 MET A CA 1
ATOM 1579 C C . MET A 1 189 ? -13.515 -1.106 7.484 1.00 96.44 189 MET A C 1
ATOM 1581 O O . MET A 1 189 ? -12.723 -1.315 6.564 1.00 96.44 189 MET A O 1
ATOM 1585 N N . GLY A 1 190 ? -13.836 -2.057 8.361 1.00 96.50 190 GLY A N 1
ATOM 1586 C CA . GLY A 1 190 ? -13.292 -3.411 8.308 1.00 96.50 190 GLY A CA 1
ATOM 1587 C C . GLY A 1 190 ? -13.687 -4.164 7.036 1.00 96.50 190 GLY A C 1
ATOM 1588 O O . GLY A 1 190 ? -12.829 -4.770 6.392 1.00 96.50 190 GLY A O 1
ATOM 1589 N N . VAL A 1 191 ? -14.950 -4.065 6.609 1.00 96.50 191 VAL A N 1
ATOM 1590 C CA . VAL A 1 191 ? -15.424 -4.646 5.339 1.00 96.50 191 VAL A CA 1
ATOM 1591 C C . VAL A 1 191 ? -14.702 -4.022 4.145 1.00 96.50 191 VAL A C 1
ATOM 1593 O O . VAL A 1 191 ? -14.274 -4.747 3.247 1.00 96.50 191 VAL A O 1
ATOM 1596 N N . VAL A 1 192 ? -14.506 -2.699 4.141 1.00 98.00 192 VAL A N 1
ATOM 1597 C CA . VAL A 1 192 ? -13.749 -2.001 3.091 1.00 98.00 192 VAL A CA 1
ATOM 1598 C C . VAL A 1 192 ? -12.306 -2.502 3.031 1.00 98.00 192 VAL A C 1
ATOM 1600 O O . VAL A 1 192 ? -11.821 -2.772 1.933 1.00 98.00 192 VAL A O 1
ATOM 1603 N N . ILE A 1 193 ? -11.629 -2.689 4.172 1.00 98.12 193 ILE A N 1
ATOM 1604 C CA . ILE A 1 193 ? -10.268 -3.255 4.199 1.00 98.12 193 ILE A CA 1
ATOM 1605 C C . ILE A 1 193 ? -10.260 -4.639 3.556 1.00 98.12 193 ILE A C 1
ATOM 1607 O O . ILE A 1 193 ? -9.481 -4.869 2.634 1.00 98.12 193 ILE A O 1
ATOM 1611 N N . ILE A 1 194 ? -11.147 -5.537 3.994 1.00 97.88 194 ILE A N 1
ATOM 1612 C CA . ILE A 1 194 ? -11.226 -6.904 3.462 1.00 97.88 194 ILE A CA 1
ATOM 1613 C C . ILE A 1 194 ? -11.467 -6.874 1.949 1.00 97.88 194 ILE A C 1
ATOM 1615 O O . ILE A 1 194 ? -10.750 -7.540 1.203 1.00 97.88 194 ILE A O 1
ATOM 1619 N N . LEU A 1 195 ? -12.422 -6.067 1.479 1.00 97.88 195 LEU A N 1
ATOM 1620 C CA . LEU A 1 195 ? -12.737 -5.935 0.059 1.00 97.88 195 LEU A CA 1
ATOM 1621 C C . LEU A 1 195 ? -11.522 -5.461 -0.750 1.00 97.88 195 LEU A C 1
ATOM 1623 O O . LEU A 1 195 ? -11.168 -6.093 -1.745 1.00 97.88 195 LEU A O 1
ATOM 1627 N N . TYR A 1 196 ? -10.853 -4.387 -0.324 1.00 97.31 196 TYR A N 1
ATOM 1628 C CA . TYR A 1 196 ? -9.667 -3.872 -1.017 1.00 97.31 196 TYR A CA 1
ATOM 1629 C C . TYR A 1 196 ? -8.507 -4.869 -1.004 1.00 97.31 196 TYR A C 1
ATOM 1631 O O . TYR A 1 196 ? -7.797 -4.994 -2.003 1.00 97.31 196 TYR A O 1
ATOM 1639 N N . THR A 1 197 ? -8.328 -5.614 0.085 1.00 97.19 197 THR A N 1
ATOM 1640 C CA . THR A 1 197 ? -7.325 -6.678 0.159 1.00 97.19 197 THR A CA 1
ATOM 1641 C C . THR A 1 197 ? -7.629 -7.811 -0.818 1.00 97.19 197 THR A C 1
ATOM 1643 O O . THR A 1 197 ? -6.723 -8.266 -1.518 1.00 97.19 197 THR A O 1
ATOM 1646 N N . LEU A 1 198 ? -8.889 -8.236 -0.931 1.00 96.38 198 LEU A N 1
ATOM 1647 C CA . LEU A 1 198 ? -9.300 -9.255 -1.899 1.00 96.38 198 LEU A CA 1
ATOM 1648 C C . LEU A 1 198 ? -9.115 -8.775 -3.342 1.00 96.38 198 LEU A C 1
ATOM 1650 O O . LEU A 1 198 ? -8.588 -9.525 -4.162 1.00 96.38 198 LEU A O 1
ATOM 1654 N N . LEU A 1 199 ? -9.475 -7.524 -3.647 1.00 95.94 199 LEU A N 1
ATOM 1655 C CA . LEU A 1 199 ? -9.247 -6.920 -4.964 1.00 95.94 199 LEU A CA 1
ATOM 1656 C C . LEU A 1 199 ? -7.755 -6.869 -5.316 1.00 95.94 199 LEU A C 1
ATOM 1658 O O . LEU A 1 199 ? -7.382 -7.190 -6.444 1.00 95.94 199 LEU A O 1
ATOM 1662 N N . TYR A 1 200 ? -6.895 -6.522 -4.355 1.00 95.25 200 TYR A N 1
ATOM 1663 C CA . TYR A 1 200 ? -5.445 -6.542 -4.545 1.00 95.25 200 TYR A CA 1
ATOM 1664 C C . TYR A 1 200 ? -4.927 -7.955 -4.844 1.00 95.25 200 TYR A C 1
ATOM 1666 O O . TYR A 1 200 ? -4.232 -8.154 -5.838 1.00 95.25 200 TYR A O 1
ATOM 1674 N N . VAL A 1 201 ? -5.290 -8.949 -4.027 1.00 94.19 201 VAL A N 1
ATOM 1675 C CA . VAL A 1 201 ? -4.855 -10.342 -4.230 1.00 94.19 201 VAL A CA 1
ATOM 1676 C C . VAL A 1 201 ? -5.373 -10.888 -5.562 1.00 94.19 201 VAL A C 1
ATOM 1678 O O . VAL A 1 201 ? -4.627 -11.540 -6.292 1.00 94.19 201 VAL A O 1
ATOM 1681 N N . HIS A 1 202 ? -6.620 -10.575 -5.921 1.00 93.75 202 HIS A N 1
ATOM 1682 C CA . HIS A 1 202 ? -7.196 -10.924 -7.215 1.00 93.75 202 HIS A CA 1
ATOM 1683 C C . HIS A 1 202 ? -6.385 -10.331 -8.372 1.00 93.75 202 HIS A C 1
ATOM 1685 O O . HIS A 1 202 ? -6.005 -11.070 -9.282 1.00 93.75 202 HIS A O 1
ATOM 1691 N N . TRP A 1 203 ? -6.056 -9.034 -8.307 1.00 92.94 203 TRP A N 1
ATOM 1692 C CA . TRP A 1 203 ? -5.221 -8.369 -9.307 1.00 92.94 203 TRP A CA 1
ATOM 1693 C C . TRP A 1 203 ? -3.850 -9.035 -9.444 1.00 92.94 203 TRP A C 1
ATOM 1695 O O . TRP A 1 203 ? -3.403 -9.256 -10.566 1.00 92.94 203 TRP A O 1
ATOM 1705 N N . VAL A 1 204 ? -3.202 -9.422 -8.339 1.00 89.62 204 VAL A N 1
ATOM 1706 C CA . VAL A 1 204 ? -1.898 -10.099 -8.412 1.00 89.62 204 VAL A CA 1
ATOM 1707 C C . VAL A 1 204 ? -2.012 -11.477 -9.075 1.00 89.62 204 VAL A C 1
ATOM 1709 O O . VAL A 1 204 ? -1.233 -11.784 -9.975 1.00 89.62 204 VAL A O 1
ATOM 1712 N N . ILE A 1 205 ? -2.992 -12.295 -8.680 1.00 87.19 205 ILE A N 1
ATOM 1713 C CA . ILE A 1 205 ? -3.164 -13.657 -9.216 1.00 87.19 205 ILE A CA 1
ATOM 1714 C C . ILE A 1 205 ? -3.521 -13.636 -10.709 1.00 87.19 205 ILE A C 1
ATOM 1716 O O . ILE A 1 205 ? -3.058 -14.486 -11.469 1.00 87.19 205 ILE A O 1
ATOM 1720 N N . TRP A 1 206 ? -4.370 -12.697 -11.133 1.00 81.50 206 TRP A N 1
ATOM 1721 C CA . TRP A 1 206 ? -4.820 -12.604 -12.524 1.00 81.50 206 TRP A CA 1
ATOM 1722 C C . TRP A 1 206 ? -3.834 -11.849 -13.415 1.00 81.50 206 TRP A C 1
ATOM 1724 O O . TRP A 1 206 ? -3.625 -12.263 -14.553 1.00 81.50 206 TRP A O 1
ATOM 1734 N N . GLY A 1 207 ? -3.177 -10.810 -12.895 1.00 70.12 207 GLY A N 1
ATOM 1735 C CA . GLY A 1 207 ? -2.141 -10.064 -13.610 1.00 70.12 207 GLY A CA 1
ATOM 1736 C C . GLY A 1 207 ? -0.974 -10.959 -14.024 1.00 70.12 207 GLY A C 1
ATOM 1737 O O . GLY A 1 207 ? -0.599 -10.970 -15.191 1.00 70.12 207 GLY A O 1
ATOM 1738 N N . GLN A 1 208 ? -0.503 -11.827 -13.121 1.00 63.50 208 GLN A N 1
ATOM 1739 C CA . GLN A 1 208 ? 0.587 -12.766 -13.420 1.00 63.50 208 GLN A CA 1
ATOM 1740 C C . GLN A 1 208 ? 0.251 -13.790 -14.518 1.00 63.50 208 GLN A C 1
ATOM 1742 O O . GLN A 1 208 ? 1.155 -14.286 -15.183 1.00 63.50 208 GLN A O 1
ATOM 1747 N N . LYS A 1 209 ? -1.032 -14.117 -14.730 1.00 55.38 209 LYS A N 1
ATOM 1748 C CA . LYS A 1 209 ? -1.463 -15.074 -15.766 1.00 55.38 209 LYS A CA 1
ATOM 1749 C C . LYS A 1 209 ? -1.595 -14.451 -17.154 1.00 55.38 209 LYS A C 1
ATOM 1751 O O . LYS A 1 209 ? -1.500 -15.174 -18.141 1.00 55.38 209 LYS A O 1
ATOM 1756 N N . ALA A 1 210 ? -1.863 -13.150 -17.235 1.00 51.06 210 ALA A N 1
ATOM 1757 C CA . ALA A 1 210 ? -2.027 -12.452 -18.508 1.00 51.06 210 ALA A CA 1
ATOM 1758 C C . ALA A 1 210 ? -0.683 -12.168 -19.200 1.00 51.06 210 ALA A C 1
ATOM 1760 O O . ALA A 1 210 ? -0.653 -12.050 -20.416 1.00 51.06 210 ALA A O 1
ATOM 1761 N N . GLU A 1 211 ? 0.407 -12.102 -18.434 1.00 49.62 211 GLU A N 1
ATOM 1762 C CA . GLU A 1 211 ? 1.748 -11.723 -18.908 1.00 49.62 211 GLU A CA 1
ATOM 1763 C C . GLU A 1 211 ? 2.670 -12.931 -19.188 1.00 49.62 211 GLU A C 1
ATOM 1765 O O . GLU A 1 211 ? 3.795 -12.755 -19.641 1.00 49.62 211 GLU A O 1
ATOM 1770 N N . GLN A 1 212 ? 2.205 -14.163 -18.934 1.00 40.00 212 GLN A N 1
ATOM 1771 C CA . GLN A 1 212 ? 2.876 -15.414 -19.344 1.00 40.00 212 GLN A CA 1
ATOM 1772 C C . GLN A 1 212 ? 2.393 -15.945 -20.711 1.00 40.00 212 GLN A C 1
ATOM 1774 O O . GLN A 1 212 ? 2.766 -17.051 -21.104 1.00 40.00 212 GLN A O 1
ATOM 1779 N N . LYS A 1 213 ? 1.535 -15.194 -21.407 1.00 31.41 213 LYS A N 1
ATOM 1780 C CA . LYS A 1 213 ? 1.084 -15.459 -22.779 1.00 31.41 213 LYS A CA 1
ATOM 1781 C C . LYS A 1 213 ? 1.700 -14.448 -23.729 1.00 31.41 213 LYS A C 1
ATOM 1783 O O . LYS A 1 213 ? 1.977 -14.861 -24.873 1.00 31.41 213 LYS A O 1
#

Solvent-accessible surface area (backbone atoms only — not comparable to full-atom values): 11694 Å² total; per-residue (Å²): 109,72,54,56,55,50,40,51,52,48,51,53,50,47,53,52,50,49,52,52,39,53,52,36,47,53,50,28,54,51,37,49,52,52,50,52,53,50,50,50,53,54,50,48,27,72,78,38,75,60,46,60,42,50,51,52,48,58,50,46,41,75,75,71,40,92,80,72,89,74,76,48,78,55,51,62,42,51,50,39,52,50,48,37,54,44,52,54,50,28,50,54,29,48,53,50,35,56,56,46,52,57,52,49,52,51,50,44,50,55,39,24,64,60,68,75,42,80,73,63,46,48,67,66,41,12,63,33,24,71,81,61,48,62,70,94,51,100,60,92,64,79,44,40,50,69,72,66,58,50,51,56,54,40,67,60,47,50,46,51,51,51,51,44,51,54,46,51,55,49,47,62,68,58,65,76,57,82,85,47,75,59,47,56,50,39,49,52,38,47,51,50,40,47,50,53,47,51,54,50,45,49,48,54,64,52,52,61,60,66,75,78,110

Mean predicted aligned error: 7.53 Å

Sequence (213 aa):
MKAEKTAELLLEHHKDTYQHILYHWRLRNRLFVLVLILLALMSLDTYSPEFLPGLANAYIHRTLGNQVQVDFSVIGSLAWFLLVSLVIQYYQRSIHVTRHYFYLAEIERMLCEQMGGPFITREGLSYYSQRGTPEVTEETVDRRPLFMRMVAPLYTYFFPFMLILLVVVKLIRESLNFDKATDWFNLIMGVVIILYTLLYVHWVIWGQKAEQK

pLDDT: mean 84.78, std 12.26, range [31.41, 98.12]

Secondary structure (DSSP, 8-state):
-HHHHHHHHHHHHHHHHHHHHHHHHHHHHHHHHHHHHHHHHHHHHHHSTTHHHHHHHHHHHHHH-TT----THHHHHHHHHHHHHHHHHHHHHHHHHHHHHHHHHHHHHHHHHHHTS-SSHHHHHHHTSSSSS----SS------HHHHHHHHIIIIIHHHHHHHHHHHHHHHHTT---SHHHHHHHHHHHHHHHHHHHHHHHHHHHHHHS--

Foldseek 3Di:
DVLVVVLVVLVVVLVVLVVVLVVLVVVLVVLLVVLVVLLVQLLVCLVPPCSQVVVVVVVCCVPPNDPDDDPCLCVNLVSLVVNLVSLLSNLVSVVVSVVSVVVSVVSQVVSCVSVVHNPPCLQVQLQQDPPSGRDDDVDSHRHHDPVSVVVCCCVQPVVLVVLLVSLVVSLVSLVPDPPDPSNVSSVVSSVSSNVVSVVSNVCVVVVVVVVVD